Protein AF-A0A1R2BS55-F1 (afdb_monomer_lite)

Organism: NCBI:txid5963

Radius of gyration: 117.13 Å; chains: 1; bounding box: 218×66×313 Å

Secondary structure (DSSP, 8-state):
-------------------------------S----HHHHHHHHHHHHHHHHHHHHHHHHHHHHHHHHHHHHHHHHHHHHHHHHHHHHHHHHHHHHHHHHHHHHHHHHHHHHHHHHHHHHHHHHHHHHHHHHHHHHHHHHHHHHHHHHHHHHHHHHHHHHHHHHHHHHHHHHHHHHHHHHHHHHHHHHHHHHHHHHHHHHHHHHHHHHHHHHHHHHHHHHHHHHHS-THHHHHHHHHHHHHHHHHHHHHHHHHHHHTTPPPPHHHHTT--S-----HHHHHHHHHHHHHHHHHHHHHHHHHHHHHHHHHHHHS--

Foldseek 3Di:
DDDDDDDDDDDDDDDDDDDDDDDDDDDDPPPPPPCPVVVVVVVVVVVVVVVVVVVVVVVVVVVVVVVVVVVVVVVVVVVVVVVVVVVVVVVVVVVVVVVVVVVVVVVVVVVVVVVVVVVVVVVVVVVVVVVVVVVVVVVVVVVVVVVVVVVVVVVVVVVVVVVVVVVVVVVVVVVVVVVVVVVVVVVVVVVVVVVVVVVVVVVVVVVVVVVVVVVVVVVVVVVVPDDPPVVVVVVVVVVVVVVVVVLVVVVVVCVVVVHDDDPCSVVVHDPPDDDDPPVVVVVVVVVVVVVVVVVVVVVVVVVVVVVVVVVVVVD

pLDDT: mean 79.11, std 19.05, range [33.16, 98.0]

Structure (mmCIF, N/CA/C/O backbone):
data_AF-A0A1R2BS55-F1
#
_entry.id   AF-A0A1R2BS55-F1
#
loop_
_atom_site.group_PDB
_atom_site.id
_atom_site.type_symbol
_atom_site.label_atom_id
_atom_site.label_alt_id
_atom_site.label_comp_id
_atom_site.label_asym_id
_atom_site.label_entity_id
_atom_site.label_seq_id
_atom_site.pdbx_PDB_ins_code
_atom_site.Cartn_x
_atom_site.Cartn_y
_atom_site.Cartn_z
_atom_site.occupancy
_atom_site.B_iso_or_equiv
_atom_site.auth_seq_id
_atom_site.auth_comp_id
_atom_site.auth_asym_id
_atom_site.auth_atom_id
_atom_site.pdbx_PDB_model_num
ATOM 1 N N . MET A 1 1 ? -49.952 5.213 59.352 1.00 41.56 1 MET A N 1
ATOM 2 C CA . MET A 1 1 ? -51.295 5.827 59.319 1.00 41.56 1 MET A CA 1
ATOM 3 C C . MET A 1 1 ? -52.275 4.835 58.715 1.00 41.56 1 MET A C 1
ATOM 5 O O . MET A 1 1 ? -52.361 4.768 57.500 1.00 41.56 1 MET A O 1
ATOM 9 N N . ILE A 1 2 ? -52.949 4.046 59.555 1.00 36.28 2 ILE A N 1
ATOM 10 C CA . ILE A 1 2 ? -54.208 3.342 59.259 1.00 36.28 2 ILE A CA 1
ATOM 11 C C . ILE A 1 2 ? -54.996 3.356 60.581 1.00 36.28 2 ILE A C 1
ATOM 13 O O . ILE A 1 2 ? -54.420 3.101 61.637 1.00 36.28 2 ILE A O 1
ATOM 17 N N . ASN A 1 3 ? -56.262 3.765 60.506 1.00 37.28 3 ASN A N 1
ATOM 18 C CA . ASN A 1 3 ? -57.189 4.002 61.615 1.00 37.28 3 ASN A CA 1
ATOM 19 C C . ASN A 1 3 ? -57.542 2.736 62.419 1.00 37.28 3 ASN A C 1
ATOM 21 O O . ASN A 1 3 ? -57.639 1.662 61.825 1.00 37.28 3 ASN A O 1
ATOM 25 N N . PRO A 1 4 ? -57.892 2.878 63.712 1.00 45.78 4 PRO A N 1
ATOM 26 C CA . PRO A 1 4 ? -58.747 1.946 64.428 1.00 45.78 4 PRO A CA 1
ATOM 27 C C . PRO A 1 4 ? -60.206 2.443 64.432 1.00 45.78 4 PRO A C 1
ATOM 29 O O . PRO A 1 4 ? -60.501 3.618 64.646 1.00 45.78 4 PRO A O 1
ATOM 32 N N . THR A 1 5 ? -61.138 1.536 64.190 1.00 45.06 5 THR A N 1
ATOM 33 C CA . THR A 1 5 ? -62.591 1.674 64.390 1.00 45.06 5 THR A CA 1
ATOM 34 C C . THR A 1 5 ? -63.038 0.249 64.681 1.00 45.06 5 THR A C 1
ATOM 36 O O . THR A 1 5 ? -62.618 -0.660 63.979 1.00 45.06 5 THR A O 1
ATOM 39 N N . GLY A 1 6 ? -63.812 -0.103 65.686 1.00 40.75 6 GLY A N 1
ATOM 40 C CA . GLY A 1 6 ? -64.546 0.569 66.742 1.00 40.75 6 GLY A CA 1
ATOM 41 C C . GLY A 1 6 ? -65.466 -0.539 67.265 1.00 40.75 6 GLY A C 1
ATOM 42 O O . GLY A 1 6 ? -65.941 -1.339 66.461 1.00 40.75 6 GLY A O 1
ATOM 43 N N . LEU A 1 7 ? -65.670 -0.665 68.573 1.00 38.62 7 LEU A N 1
ATOM 44 C CA . LEU A 1 7 ? -66.795 -1.452 69.077 1.00 38.62 7 LEU A CA 1
ATOM 45 C C . LEU A 1 7 ? -67.196 -0.985 70.467 1.00 38.62 7 LEU A C 1
ATOM 47 O O . LEU A 1 7 ? -66.364 -0.644 71.307 1.00 38.62 7 LEU A O 1
ATOM 51 N N . GLU A 1 8 ? -68.506 -0.880 70.603 1.00 36.16 8 GLU A N 1
ATOM 52 C CA . GLU A 1 8 ? -69.229 -0.056 71.546 1.00 36.16 8 GLU A CA 1
ATOM 53 C C . GLU A 1 8 ? -69.393 -0.702 72.924 1.00 36.16 8 GLU A C 1
ATOM 55 O O . GLU A 1 8 ? -69.440 -1.917 73.102 1.00 36.16 8 GLU A O 1
ATOM 60 N N . SER A 1 9 ? -69.525 0.208 73.884 1.00 41.22 9 SER A N 1
ATOM 61 C CA . SER A 1 9 ? -70.270 0.153 75.143 1.00 41.22 9 SER A CA 1
ATOM 62 C C . SER A 1 9 ? -71.499 -0.761 75.198 1.00 41.22 9 SER A C 1
ATOM 64 O O . SER A 1 9 ? -72.266 -0.777 74.244 1.00 41.22 9 SER A O 1
ATOM 66 N N . LEU A 1 10 ? -71.731 -1.357 76.380 1.00 35.53 10 LEU A N 1
ATOM 67 C CA . LEU A 1 10 ? -73.003 -1.743 77.047 1.00 35.53 10 LEU A CA 1
ATOM 68 C C . LEU A 1 10 ? -72.583 -2.515 78.331 1.00 35.53 10 LEU A C 1
ATOM 70 O O . LEU A 1 10 ? -71.701 -3.357 78.245 1.00 35.53 10 LEU A O 1
ATOM 74 N N . SER A 1 11 ? -73.065 -2.357 79.567 1.00 33.16 11 SER A N 1
ATOM 75 C CA . SER A 1 11 ? -74.064 -1.501 80.214 1.00 33.16 11 SER A CA 1
ATOM 76 C C . SER A 1 11 ? -73.761 -1.508 81.724 1.00 33.16 11 SER A C 1
ATOM 78 O O . SER A 1 11 ? -73.453 -2.558 82.288 1.00 33.16 11 SER A O 1
ATOM 80 N N . THR A 1 12 ? -73.874 -0.362 82.389 1.00 38.75 12 THR A N 1
ATOM 81 C CA . THR A 1 12 ? -73.969 -0.231 83.850 1.00 38.75 12 THR A CA 1
ATOM 82 C C . THR A 1 12 ? -75.438 -0.084 84.237 1.00 38.75 12 THR A C 1
ATOM 84 O O . THR A 1 12 ? -76.103 0.821 83.746 1.00 38.75 12 THR A O 1
ATOM 87 N N . GLU A 1 13 ? -75.942 -0.906 85.162 1.00 35.16 13 GLU A N 1
ATOM 88 C CA . GLU A 1 13 ? -77.212 -0.623 85.840 1.00 35.16 13 GLU A CA 1
ATOM 89 C C . GLU A 1 13 ? -77.077 -0.787 87.356 1.00 35.16 13 GLU A C 1
ATOM 91 O O . GLU A 1 13 ? -76.895 -1.871 87.906 1.00 35.16 13 GLU A O 1
ATOM 96 N N . ASN A 1 14 ? -77.130 0.367 88.020 1.00 35.34 14 ASN A N 1
ATOM 97 C CA . ASN A 1 14 ? -77.301 0.529 89.453 1.00 35.34 14 ASN A CA 1
ATOM 98 C C . ASN A 1 14 ? -78.776 0.324 89.811 1.00 35.34 14 ASN A C 1
ATOM 100 O O . ASN A 1 14 ? -79.645 0.915 89.176 1.00 35.34 14 ASN A O 1
ATOM 104 N N . SER A 1 15 ? -79.061 -0.341 90.931 1.00 35.38 15 SER A N 1
ATOM 105 C CA . SER A 1 15 ? -80.301 -0.086 91.669 1.00 35.38 15 SER A CA 1
ATOM 106 C C . SER A 1 15 ? -80.054 -0.115 93.175 1.00 35.38 15 SER A C 1
ATOM 108 O O . SER A 1 15 ? -79.840 -1.156 93.791 1.00 35.38 15 SER A O 1
ATOM 110 N N . LYS A 1 16 ? -80.064 1.087 93.758 1.00 44.28 16 LYS A N 1
ATOM 111 C CA . LYS A 1 16 ? -80.288 1.365 95.179 1.00 44.28 16 LYS A CA 1
ATOM 112 C C . LYS A 1 16 ? -81.725 1.861 95.309 1.00 44.28 16 LYS A C 1
ATOM 114 O O . LYS A 1 16 ? -82.057 2.846 94.657 1.00 44.28 16 LYS A O 1
ATOM 119 N N . LYS A 1 17 ? -82.508 1.296 96.230 1.00 39.06 17 LYS A N 1
ATOM 120 C CA . LYS A 1 17 ? -83.552 2.013 96.986 1.00 39.06 17 LYS A CA 1
ATOM 121 C C . LYS A 1 17 ? -83.783 1.311 98.330 1.00 39.06 17 LYS A C 1
ATOM 123 O O . LYS A 1 17 ? -84.037 0.115 98.387 1.00 39.06 17 LYS A O 1
ATOM 128 N N . THR A 1 18 ? -83.617 2.081 99.398 1.00 36.88 18 THR A N 1
ATOM 129 C CA . THR A 1 18 ? -83.896 1.775 100.810 1.00 36.88 18 THR A CA 1
ATOM 130 C C . THR A 1 18 ? -85.311 2.301 101.183 1.00 36.88 18 THR A C 1
ATOM 132 O O . THR A 1 18 ? -86.083 2.602 100.274 1.00 36.88 18 THR A O 1
ATOM 135 N N . PRO A 1 19 ? -85.710 2.417 102.468 1.00 57.84 19 PRO A N 1
ATOM 136 C CA . PRO A 1 19 ? -86.565 1.480 103.205 1.00 57.84 19 PRO A CA 1
ATOM 137 C C . PRO A 1 19 ? -87.902 2.122 103.656 1.00 57.84 19 PRO A C 1
ATOM 139 O O . PRO A 1 19 ? -88.080 3.334 103.557 1.00 57.84 19 PRO A O 1
ATOM 142 N N . GLN A 1 20 ? -88.828 1.357 104.249 1.00 37.34 20 GLN A N 1
ATOM 143 C CA . GLN A 1 20 ? -89.942 1.959 104.997 1.00 37.34 20 GLN A CA 1
ATOM 144 C C . GLN A 1 20 ? -90.329 1.169 106.253 1.00 37.34 20 GLN A C 1
ATOM 146 O O . GLN A 1 20 ? -90.205 -0.050 106.322 1.00 37.34 20 GLN A O 1
ATOM 151 N N . LYS A 1 21 ? -90.692 1.950 107.272 1.00 40.50 21 LYS A N 1
ATOM 152 C CA . LYS A 1 21 ? -90.735 1.674 108.709 1.00 40.50 21 LYS A CA 1
ATOM 153 C C . LYS A 1 21 ? -92.163 1.434 109.228 1.00 40.50 21 LYS A C 1
ATOM 155 O O . LYS A 1 21 ? -93.081 2.100 108.778 1.00 40.50 21 LYS A O 1
ATOM 160 N N . HIS A 1 22 ? -92.205 0.633 110.297 1.00 35.66 22 HIS A N 1
ATOM 161 C CA . HIS A 1 22 ? -92.991 0.727 111.546 1.00 35.66 22 HIS A CA 1
ATOM 162 C C . HIS A 1 22 ? -94.527 0.638 111.591 1.00 35.66 22 HIS A C 1
ATOM 164 O O . HIS A 1 22 ? -95.242 1.390 110.944 1.00 35.66 22 HIS A O 1
ATOM 170 N N . GLY A 1 23 ? -94.955 -0.151 112.589 1.00 34.84 23 GLY A N 1
ATOM 171 C CA . GLY A 1 23 ? -96.168 0.009 113.401 1.00 34.84 23 GLY A CA 1
ATOM 172 C C . GLY A 1 23 ? -97.059 -1.235 113.348 1.00 34.84 23 GLY A C 1
ATOM 173 O O . GLY A 1 23 ? -97.318 -1.724 112.263 1.00 34.84 23 GLY A O 1
ATOM 174 N N . GLU A 1 24 ? -97.552 -1.857 114.416 1.00 35.72 24 GLU A N 1
ATOM 175 C CA . GLU A 1 24 ? -97.595 -1.596 115.856 1.00 35.72 24 GLU A CA 1
ATOM 176 C C . GLU A 1 24 ? -98.093 -2.891 116.541 1.00 35.72 24 GLU A C 1
ATOM 178 O O . GLU A 1 24 ? -98.790 -3.687 115.922 1.00 35.72 24 GLU A O 1
ATOM 183 N N . SER A 1 25 ? -97.770 -3.036 117.831 1.00 35.94 25 SER A N 1
ATOM 184 C CA . SER A 1 25 ? -98.627 -3.610 118.884 1.00 35.94 25 SER A CA 1
ATOM 185 C C . SER A 1 25 ? -99.217 -5.024 118.717 1.00 35.94 25 SER A C 1
ATOM 187 O O . SER A 1 25 ? -100.161 -5.250 117.970 1.00 35.94 25 SER A O 1
ATOM 189 N N . LEU A 1 26 ? -98.774 -5.958 119.567 1.00 38.06 26 LEU A N 1
ATOM 190 C CA . LEU A 1 26 ? -99.567 -6.420 120.719 1.00 38.06 26 LEU A CA 1
ATOM 191 C C . LEU A 1 26 ? -98.786 -7.485 121.501 1.00 38.06 26 LEU A C 1
ATOM 193 O O . LEU A 1 26 ? -98.149 -8.375 120.941 1.00 38.06 26 LEU A O 1
ATOM 197 N N . PHE A 1 27 ? -98.832 -7.362 122.824 1.00 44.22 27 PHE A N 1
ATOM 198 C CA . PHE A 1 27 ? -98.276 -8.306 123.784 1.00 44.22 27 PHE A CA 1
ATOM 199 C C . PHE A 1 27 ? -98.750 -9.740 123.509 1.00 44.22 27 PHE A C 1
ATOM 201 O O . PHE A 1 27 ? -99.870 -10.124 123.829 1.00 44.22 27 PHE A O 1
ATOM 208 N N . SER A 1 28 ? -97.836 -10.570 123.038 1.00 39.78 28 SER A N 1
ATOM 209 C CA . SER A 1 28 ? -97.786 -11.976 123.409 1.00 39.78 28 SER A CA 1
ATOM 210 C C . SER A 1 28 ? -96.321 -12.347 123.371 1.00 39.78 28 SER A C 1
ATOM 212 O O . SER A 1 28 ? -95.723 -12.241 122.309 1.00 39.78 28 SER A O 1
ATOM 214 N N . PHE A 1 29 ? -95.723 -12.730 124.499 1.00 50.94 29 PHE A N 1
ATOM 215 C CA . PHE A 1 29 ? -94.447 -13.438 124.470 1.00 50.94 29 PHE A CA 1
ATOM 216 C C . PHE A 1 29 ? -94.629 -14.655 123.552 1.00 50.94 29 PHE A C 1
ATOM 218 O O . PHE A 1 29 ? -95.309 -15.601 123.973 1.00 50.94 29 PHE A O 1
ATOM 225 N N . PRO A 1 30 ? -94.045 -14.717 122.336 1.00 45.69 30 PRO A N 1
ATOM 226 C CA . PRO A 1 30 ? -93.811 -16.018 121.765 1.00 45.69 30 PRO A CA 1
ATOM 227 C C . PRO A 1 30 ? -92.684 -16.564 122.630 1.00 45.69 30 PRO A C 1
ATOM 229 O O . PRO A 1 30 ? -91.623 -15.951 122.769 1.00 45.69 30 PRO A O 1
ATOM 232 N N . ARG A 1 31 ? -92.955 -17.690 123.287 1.00 47.16 31 ARG A N 1
ATOM 233 C CA . ARG A 1 31 ? -91.926 -18.558 123.861 1.00 47.16 31 ARG A CA 1
ATOM 234 C C . ARG A 1 31 ? -90.686 -18.469 122.976 1.00 47.16 31 ARG A C 1
ATOM 236 O O . ARG A 1 31 ? -90.844 -18.543 121.754 1.00 47.16 31 ARG A O 1
ATOM 243 N N . SER A 1 32 ? -89.511 -18.300 123.591 1.00 45.88 32 SER A N 1
ATOM 244 C CA . SER A 1 32 ? -88.218 -18.531 122.938 1.00 45.88 32 SER A CA 1
ATOM 245 C C . SER A 1 32 ? -88.424 -19.581 121.852 1.00 45.88 32 SER A C 1
ATOM 247 O O . SER A 1 32 ? -89.001 -20.627 122.189 1.00 45.88 32 SER A O 1
ATOM 249 N N . PRO A 1 33 ? -88.123 -19.294 120.565 1.00 52.69 33 PRO A N 1
ATOM 250 C CA . PRO A 1 33 ? -88.405 -20.254 119.514 1.00 52.69 33 PRO A CA 1
ATOM 251 C C . PRO A 1 33 ? -87.781 -21.547 120.006 1.00 52.69 33 PRO A C 1
ATOM 253 O O . PRO A 1 33 ? -86.589 -21.578 120.315 1.00 52.69 33 PRO A O 1
ATOM 256 N N . LYS A 1 34 ? -88.612 -22.569 120.245 1.00 55.50 34 LYS A N 1
ATOM 257 C CA . LYS A 1 34 ? -88.111 -23.896 120.569 1.00 55.50 34 LYS A CA 1
ATOM 258 C C . LYS A 1 34 ? -87.463 -24.332 119.276 1.00 55.50 34 LYS A C 1
ATOM 260 O O . LYS A 1 34 ? -88.127 -24.916 118.425 1.00 55.50 34 LYS A O 1
ATOM 265 N N . VAL A 1 35 ? -86.218 -23.907 119.082 1.00 55.66 35 VAL A N 1
ATOM 266 C CA . VAL A 1 35 ? -85.415 -24.297 117.947 1.00 55.66 35 VAL A CA 1
ATOM 267 C C . VAL A 1 35 ? -85.339 -25.800 118.096 1.00 55.66 35 VAL A C 1
ATOM 269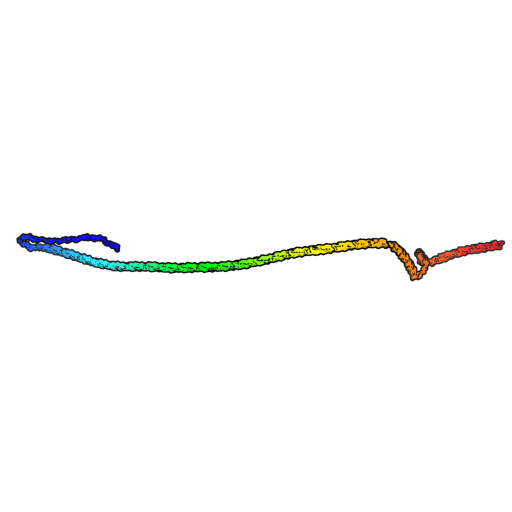 O O . VAL A 1 35 ? -84.762 -26.314 119.057 1.00 55.66 35 VAL A O 1
ATOM 272 N N . SER A 1 36 ? -86.080 -26.504 117.247 1.00 63.78 36 SER A N 1
ATOM 273 C CA . SER A 1 36 ? -86.009 -27.949 117.250 1.00 63.78 36 SER A CA 1
ATOM 274 C C . SER A 1 36 ? -84.579 -28.289 116.851 1.00 63.78 36 SER A C 1
ATOM 276 O O . SER A 1 36 ? -84.002 -27.652 115.966 1.00 63.78 36 SER A O 1
ATOM 278 N N . LEU A 1 37 ? -83.985 -29.264 117.532 1.00 70.12 37 LEU A N 1
ATOM 279 C CA . LEU A 1 37 ? -82.620 -29.708 117.245 1.00 70.12 37 LEU A CA 1
ATOM 280 C C . LEU A 1 37 ? -82.427 -30.041 115.749 1.00 70.12 37 LEU A C 1
ATOM 282 O O . LEU A 1 37 ? -81.335 -29.848 115.229 1.00 70.12 37 LEU A O 1
ATOM 286 N N . GLY A 1 38 ? -83.499 -30.435 115.046 1.00 78.38 38 GLY A N 1
ATOM 287 C CA . GLY A 1 38 ? -83.509 -30.658 113.597 1.00 78.38 38 GLY A CA 1
ATOM 288 C C . GLY A 1 38 ? -83.221 -29.408 112.757 1.00 78.38 38 GLY A C 1
ATOM 289 O O . GLY A 1 38 ? -82.362 -29.464 111.890 1.00 78.38 38 GLY A O 1
ATOM 290 N N . ILE A 1 39 ? -83.835 -28.254 113.054 1.00 81.00 39 ILE A N 1
ATOM 291 C CA . ILE A 1 39 ? -83.585 -27.007 112.296 1.00 81.00 39 ILE A CA 1
ATOM 292 C C . ILE A 1 39 ? -82.137 -26.531 112.484 1.00 81.00 39 ILE A C 1
ATOM 294 O O . ILE A 1 39 ? -81.527 -26.002 111.557 1.00 81.00 39 ILE A O 1
ATOM 298 N N . ILE A 1 40 ? -81.568 -26.729 113.680 1.00 81.31 40 ILE A N 1
ATOM 299 C CA . ILE A 1 40 ? -80.152 -26.423 113.940 1.00 81.31 40 ILE A CA 1
ATOM 300 C C . ILE A 1 40 ? -79.255 -27.338 113.106 1.00 81.31 40 ILE A C 1
ATOM 302 O O . ILE A 1 40 ? -78.309 -26.849 112.496 1.00 81.31 40 ILE A O 1
ATOM 306 N N . SER A 1 41 ? -79.568 -28.635 113.056 1.00 84.19 41 SER A N 1
ATOM 307 C CA . SER A 1 41 ? -78.825 -29.616 112.260 1.00 84.19 41 SER A CA 1
ATOM 308 C C . SER A 1 41 ? -78.859 -29.283 110.766 1.00 84.19 41 SER A C 1
ATOM 310 O O . SER A 1 41 ? -77.808 -29.225 110.137 1.00 84.19 41 SER A O 1
ATOM 312 N N . ASP A 1 42 ? -80.033 -28.971 110.209 1.00 85.88 42 ASP A N 1
ATOM 313 C CA . ASP A 1 42 ? -80.180 -28.632 108.787 1.00 85.88 42 ASP A CA 1
ATOM 314 C C . ASP A 1 42 ? -79.398 -27.361 108.416 1.00 85.88 42 ASP A C 1
ATOM 316 O O . ASP A 1 42 ? -78.765 -27.288 107.361 1.00 85.88 42 ASP A O 1
ATOM 320 N N . LEU A 1 43 ? -79.403 -26.350 109.294 1.00 88.69 43 LEU A N 1
ATOM 321 C CA . LEU A 1 43 ? -78.607 -25.135 109.106 1.00 88.69 43 LEU A CA 1
ATOM 322 C C . LEU A 1 43 ? -77.102 -25.413 109.222 1.00 88.69 43 LEU A C 1
ATOM 324 O O . LEU A 1 43 ? -76.326 -24.852 108.452 1.00 88.69 43 LEU A O 1
ATOM 328 N N . GLN A 1 44 ? -76.679 -26.288 110.139 1.00 89.00 44 GLN A N 1
ATOM 329 C CA . GLN A 1 44 ? -75.282 -26.722 110.252 1.00 89.00 44 GLN A CA 1
ATOM 330 C C . GLN A 1 44 ? -74.815 -27.474 109.002 1.00 89.00 44 GLN A C 1
ATOM 332 O O . GLN A 1 44 ? -73.707 -27.230 108.523 1.00 89.00 44 GLN A O 1
ATOM 337 N N . ASP A 1 45 ? -75.654 -28.339 108.434 1.00 90.00 45 ASP A N 1
ATOM 338 C CA . ASP A 1 45 ? -75.332 -29.054 107.200 1.00 90.00 45 ASP A CA 1
ATOM 339 C C . ASP A 1 45 ? -75.297 -28.108 105.988 1.00 90.00 45 ASP A C 1
ATOM 341 O O . ASP A 1 45 ? -74.387 -28.204 105.164 1.00 90.00 45 ASP A O 1
ATOM 345 N N . GLN A 1 46 ? -76.198 -27.121 105.904 1.00 91.75 46 GLN A N 1
ATOM 346 C CA . GLN A 1 46 ? -76.129 -26.070 104.877 1.00 91.75 46 GLN A CA 1
ATOM 347 C C . GLN A 1 46 ? -74.859 -25.215 104.993 1.00 91.75 46 GLN A C 1
ATOM 349 O O . GLN A 1 46 ? -74.251 -24.893 103.969 1.00 91.75 46 GLN A O 1
ATOM 354 N N . ILE A 1 47 ? -74.436 -24.873 106.217 1.00 92.94 47 ILE A N 1
ATOM 355 C CA . ILE A 1 47 ? -73.162 -24.184 106.468 1.00 92.94 47 ILE A CA 1
ATOM 356 C C . ILE A 1 47 ? -72.005 -25.047 105.964 1.00 92.94 47 ILE A C 1
ATOM 358 O O . ILE A 1 47 ? -71.207 -24.564 105.163 1.00 92.94 47 ILE A O 1
ATOM 362 N N . ARG A 1 48 ? -71.970 -26.336 106.324 1.00 92.62 48 ARG A N 1
ATOM 363 C CA . ARG A 1 48 ? -70.921 -27.264 105.879 1.00 92.62 48 ARG A CA 1
ATOM 364 C C . ARG A 1 48 ? -70.861 -27.367 104.350 1.00 92.62 48 ARG A C 1
ATOM 366 O O . ARG A 1 48 ? -69.780 -27.322 103.771 1.00 92.62 48 ARG A O 1
ATOM 373 N N . ILE A 1 49 ? -72.008 -27.450 103.672 1.00 93.38 49 ILE A N 1
ATOM 374 C CA . ILE A 1 49 ? -72.076 -27.472 102.199 1.00 93.38 49 ILE A CA 1
ATOM 375 C C . ILE A 1 49 ? -71.532 -26.166 101.603 1.00 93.38 49 ILE A C 1
ATOM 377 O O . ILE A 1 49 ? -70.777 -26.197 100.630 1.00 93.38 49 ILE A O 1
ATOM 381 N N . LYS A 1 50 ? -71.884 -25.009 102.175 1.00 93.62 50 LYS A N 1
ATOM 382 C CA . LYS A 1 50 ? -71.390 -23.705 101.710 1.00 93.62 50 LYS A CA 1
ATOM 383 C C . LYS A 1 50 ? -69.893 -23.522 101.953 1.00 93.62 50 LYS A C 1
ATOM 385 O O . LYS A 1 50 ? -69.221 -22.946 101.100 1.00 93.62 50 LYS A O 1
ATOM 390 N N . GLU A 1 51 ? -69.365 -24.039 103.058 1.00 94.00 51 GLU A N 1
ATOM 391 C CA . GLU A 1 51 ? -67.928 -24.066 103.342 1.00 94.00 51 GLU A CA 1
ATOM 392 C C . GLU A 1 51 ? -67.172 -24.893 102.298 1.00 94.00 51 GLU A C 1
ATOM 394 O O . GLU A 1 51 ? -66.187 -24.409 101.740 1.00 94.00 51 GLU A O 1
ATOM 399 N N . VAL A 1 52 ? -67.676 -26.085 101.954 1.00 93.56 52 VAL A 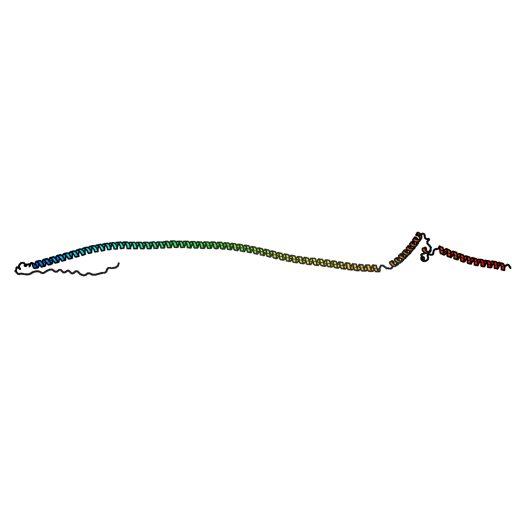N 1
ATOM 400 C CA . VAL A 1 52 ? -67.094 -26.928 100.895 1.00 93.56 52 VAL A CA 1
ATOM 401 C C . VAL A 1 52 ? -67.123 -26.213 99.540 1.00 93.56 52 VAL A C 1
ATOM 403 O O . VAL A 1 52 ? -66.087 -26.113 98.887 1.00 93.56 52 VAL A O 1
ATOM 406 N N . GLN A 1 53 ? -68.259 -25.622 99.151 1.00 93.62 53 GLN A N 1
ATOM 407 C CA . GLN A 1 53 ? -68.370 -24.849 97.903 1.00 93.62 53 GLN A CA 1
ATOM 408 C C . GLN A 1 53 ? -67.393 -23.663 97.860 1.00 93.62 53 GLN A C 1
ATOM 410 O O . GLN A 1 53 ? -66.815 -23.360 96.817 1.00 93.62 53 GLN A O 1
ATOM 415 N N . CYS A 1 54 ? -67.187 -22.985 98.991 1.00 93.94 54 CYS A N 1
ATOM 416 C CA . CYS A 1 54 ? -66.247 -21.872 99.089 1.00 93.94 54 CYS A CA 1
ATOM 417 C C . CYS A 1 54 ? -64.791 -22.350 98.949 1.00 93.94 54 CYS A C 1
ATOM 419 O O . CYS A 1 54 ? -63.988 -21.705 98.274 1.00 93.94 54 CYS A O 1
ATOM 421 N N . LEU A 1 55 ? -64.449 -23.503 99.533 1.00 93.50 55 LEU A N 1
ATOM 422 C CA . LEU A 1 55 ? -63.132 -24.124 99.376 1.00 93.50 55 LEU A CA 1
ATOM 423 C C . LEU A 1 55 ? -62.864 -24.530 97.921 1.00 93.50 55 LEU A C 1
ATOM 425 O O . LEU A 1 55 ? -61.793 -24.220 97.400 1.00 93.50 55 LEU A O 1
ATOM 429 N N . GLU A 1 56 ? -63.831 -25.152 97.246 1.00 93.38 56 GLU A N 1
ATOM 430 C CA . GLU A 1 56 ? -63.726 -25.513 95.825 1.00 93.38 56 GLU A CA 1
ATOM 431 C C . GLU A 1 56 ? -63.555 -24.273 94.937 1.00 93.38 56 GLU A C 1
ATOM 433 O O . GLU A 1 56 ? -62.645 -24.220 94.107 1.00 93.38 56 GLU A O 1
ATOM 438 N N . ALA A 1 57 ? -64.359 -23.227 95.159 1.00 93.56 57 ALA A N 1
ATOM 439 C CA . ALA A 1 57 ? -64.241 -21.965 94.431 1.00 93.56 57 ALA A CA 1
ATOM 440 C C . ALA A 1 57 ? -62.875 -21.291 94.653 1.00 93.56 57 ALA A C 1
ATOM 442 O O . ALA A 1 57 ? -62.271 -20.789 93.704 1.00 93.56 57 ALA A O 1
ATOM 443 N N . ASN A 1 58 ? -62.348 -21.320 95.882 1.00 93.69 58 ASN A N 1
ATOM 444 C CA . ASN A 1 58 ? -61.019 -20.792 96.191 1.00 93.69 58 ASN A CA 1
ATOM 445 C C . ASN A 1 58 ? -59.900 -21.597 95.513 1.00 93.69 58 ASN A C 1
ATOM 447 O O . ASN A 1 58 ? -58.939 -21.000 95.026 1.00 93.69 58 ASN A O 1
ATOM 451 N N . GLN A 1 59 ? -60.024 -22.925 95.423 1.00 94.44 59 GLN A N 1
ATOM 452 C CA . GLN A 1 59 ? -59.070 -23.756 94.679 1.00 94.44 59 GLN A CA 1
ATOM 453 C C . GLN A 1 59 ? -59.093 -23.447 93.179 1.00 94.44 59 GLN A C 1
ATOM 455 O O . GLN A 1 59 ? -58.032 -23.304 92.569 1.00 94.44 59 GLN A O 1
ATOM 460 N N . VAL A 1 60 ? -60.281 -23.307 92.582 1.00 94.88 60 VAL A N 1
ATOM 461 C CA . VAL A 1 60 ? -60.430 -22.929 91.167 1.00 94.88 60 VAL A CA 1
ATOM 462 C C . VAL A 1 60 ? -59.849 -21.540 90.919 1.00 94.88 60 VAL A C 1
ATOM 464 O O . VAL A 1 60 ? -59.061 -21.368 89.991 1.00 94.88 60 VAL A O 1
ATOM 467 N N . LYS A 1 61 ? -60.160 -20.568 91.783 1.00 94.94 61 LYS A N 1
ATOM 468 C CA . LYS A 1 61 ? -59.599 -19.217 91.707 1.00 94.94 61 LYS A CA 1
ATOM 469 C C . LYS A 1 61 ? -58.072 -19.243 91.751 1.00 94.94 61 LYS A C 1
ATOM 471 O O . LYS A 1 61 ? -57.441 -18.610 90.917 1.00 94.94 61 LYS A O 1
ATOM 476 N N . PHE A 1 62 ? -57.477 -20.008 92.666 1.00 94.81 62 PHE A N 1
ATOM 477 C CA . PHE A 1 62 ? -56.022 -20.123 92.761 1.00 94.81 62 PHE A CA 1
ATOM 478 C C . PHE A 1 62 ? -55.393 -20.709 91.486 1.00 94.81 62 PHE A C 1
ATOM 480 O O . PHE A 1 62 ? -54.368 -20.208 91.025 1.00 94.81 62 PHE A O 1
ATOM 487 N N . ARG A 1 63 ? -56.013 -21.737 90.886 1.00 95.06 63 ARG A N 1
ATOM 488 C CA . ARG A 1 63 ? -55.551 -22.307 89.607 1.00 95.06 63 ARG A CA 1
ATOM 489 C C . ARG A 1 63 ? -55.612 -21.278 88.478 1.00 95.06 63 ARG A C 1
ATOM 491 O O . ARG A 1 63 ? -54.613 -21.101 87.788 1.00 95.06 63 ARG A O 1
ATOM 498 N N . LEU A 1 64 ? -56.733 -20.569 88.342 1.00 95.06 64 LEU A N 1
ATOM 499 C CA . LEU A 1 64 ? -56.902 -19.522 87.329 1.00 95.06 64 LEU A CA 1
ATOM 500 C C . LEU A 1 64 ? -55.931 -18.354 87.544 1.00 95.06 64 LEU A C 1
ATOM 502 O O . LEU A 1 64 ? -55.325 -17.882 86.590 1.00 95.06 64 LEU A O 1
ATOM 506 N N . ASP A 1 65 ? -55.718 -17.919 88.787 1.00 94.88 65 ASP A N 1
ATOM 507 C CA . ASP A 1 65 ? -54.743 -16.872 89.110 1.00 94.88 65 ASP A CA 1
ATOM 508 C C . ASP A 1 65 ? -53.310 -17.305 88.743 1.00 94.88 65 ASP A C 1
ATOM 510 O O . ASP A 1 65 ? -52.507 -16.480 88.296 1.00 94.88 65 ASP A O 1
ATOM 514 N N . SER A 1 66 ? -52.980 -18.592 88.906 1.00 94.56 66 SER A N 1
ATOM 515 C CA . SER A 1 66 ? -51.695 -19.155 88.475 1.00 94.56 66 SER A CA 1
ATOM 516 C C . SER A 1 66 ? -51.570 -19.195 86.950 1.00 94.56 66 SER A C 1
ATOM 518 O O . SER A 1 66 ? -50.535 -18.803 86.417 1.00 94.56 66 SER A O 1
ATOM 520 N N . GLU A 1 67 ? -52.618 -19.621 86.246 1.00 95.62 67 GLU A N 1
ATOM 521 C CA . GLU A 1 67 ? -52.655 -19.665 84.780 1.00 95.62 67 GLU A CA 1
ATOM 522 C C . GLU A 1 67 ? -52.565 -18.259 84.168 1.00 95.62 67 GLU A C 1
ATOM 524 O O . GLU A 1 67 ? -51.800 -18.033 83.237 1.00 95.62 67 GLU A O 1
ATOM 529 N N . ILE A 1 68 ? -53.253 -17.270 84.748 1.00 96.06 68 ILE A N 1
ATOM 530 C CA . ILE A 1 68 ? -53.166 -15.864 84.327 1.00 96.06 68 ILE A CA 1
ATOM 531 C C . ILE A 1 68 ? -51.742 -15.326 84.489 1.00 96.06 68 ILE A C 1
ATOM 533 O O . ILE A 1 68 ? -51.268 -14.580 83.630 1.00 96.06 68 ILE A O 1
ATOM 537 N N . LYS A 1 69 ? -51.057 -15.655 85.591 1.00 95.38 69 LYS A N 1
ATOM 538 C CA . LYS A 1 69 ? -49.663 -15.237 85.803 1.00 95.38 69 LYS A CA 1
ATOM 539 C C . LYS A 1 69 ? -48.732 -15.851 84.762 1.00 95.38 69 LYS A C 1
ATOM 541 O O . LYS A 1 69 ? -47.914 -15.125 84.204 1.00 95.38 69 LYS A O 1
ATOM 546 N N . GLU A 1 70 ? -48.900 -17.138 84.480 1.00 96.56 70 GLU A N 1
ATOM 547 C CA . GLU A 1 70 ? -48.123 -17.851 83.467 1.00 96.56 70 GLU A CA 1
ATOM 548 C C . GLU A 1 70 ? -48.355 -17.266 82.066 1.00 96.56 70 GLU A C 1
ATOM 550 O O . GLU A 1 70 ? -47.408 -16.901 81.375 1.00 96.56 70 GLU A O 1
ATOM 555 N N . LEU A 1 71 ? -49.614 -17.057 81.671 1.00 95.88 71 LEU A N 1
ATOM 556 C CA . LEU A 1 71 ? -49.950 -16.456 80.379 1.00 95.88 71 LEU A CA 1
ATOM 557 C C . LEU A 1 71 ? -49.407 -15.029 80.242 1.00 95.88 71 LEU A C 1
ATOM 559 O O . LEU A 1 71 ? -48.903 -14.662 79.183 1.00 95.88 71 LEU A O 1
ATOM 563 N N . LYS A 1 72 ? -49.456 -14.221 81.309 1.00 95.94 72 LYS A N 1
ATOM 564 C CA . LYS A 1 72 ? -48.840 -12.885 81.312 1.00 95.94 72 LYS A CA 1
ATOM 565 C C . LYS A 1 72 ? -47.331 -12.957 81.109 1.00 95.94 72 LYS A C 1
ATOM 567 O O . LYS A 1 72 ? -46.798 -12.158 80.344 1.00 95.94 72 LYS A O 1
ATOM 572 N N . PHE A 1 73 ? -46.660 -13.904 81.763 1.00 96.12 73 PHE A N 1
ATOM 573 C CA . PHE A 1 73 ? -45.228 -14.115 81.583 1.00 96.12 73 PHE A CA 1
ATOM 574 C C . PHE A 1 73 ? -44.903 -14.501 80.131 1.00 96.12 73 PHE A C 1
ATOM 576 O O . PHE A 1 73 ? -44.070 -13.854 79.494 1.00 96.12 73 PHE A O 1
ATOM 583 N N . GLN A 1 74 ? -45.643 -15.452 79.557 1.00 96.62 74 GLN A N 1
ATOM 584 C CA . GLN A 1 74 ? -45.463 -15.860 78.161 1.00 96.62 74 GLN A CA 1
ATOM 585 C C . GLN A 1 74 ? -45.702 -14.712 77.172 1.00 96.62 74 GLN A C 1
ATOM 587 O O . GLN A 1 74 ? -44.937 -14.564 76.222 1.00 96.62 74 GLN A O 1
ATOM 592 N N . ILE A 1 75 ? -46.713 -13.863 77.397 1.00 96.69 75 ILE A N 1
ATOM 593 C CA . ILE A 1 75 ? -46.941 -12.664 76.573 1.00 96.69 75 ILE A CA 1
ATOM 594 C C . ILE A 1 75 ? -45.715 -11.749 76.621 1.00 96.69 75 ILE A C 1
ATOM 596 O O . ILE A 1 75 ? -45.205 -11.366 75.572 1.00 96.69 75 ILE A O 1
ATOM 600 N N . THR A 1 76 ? -45.183 -11.465 77.814 1.00 96.25 76 THR A N 1
ATOM 601 C CA . THR A 1 76 ? -44.008 -10.591 77.938 1.00 96.25 76 THR A CA 1
ATOM 602 C C . THR A 1 76 ? -42.761 -11.157 77.256 1.00 96.25 76 THR A C 1
ATOM 604 O O . THR A 1 76 ? -42.021 -10.402 76.627 1.00 96.25 76 THR A O 1
ATOM 607 N N . GLU A 1 77 ? -42.533 -12.474 77.303 1.00 96.62 77 GLU A N 1
ATOM 608 C CA . GLU A 1 77 ? -41.428 -13.101 76.565 1.00 96.62 77 GLU A CA 1
ATOM 609 C C . GLU A 1 77 ? -41.612 -12.990 75.047 1.00 96.62 77 GLU A C 1
ATOM 611 O O . GLU A 1 77 ? -40.652 -12.720 74.316 1.00 96.62 77 GLU A O 1
ATOM 616 N N . LYS A 1 78 ? -42.845 -13.178 74.560 1.00 96.56 78 LYS A N 1
ATOM 617 C CA . LYS A 1 78 ? -43.166 -13.043 73.136 1.00 96.56 78 LYS A CA 1
ATOM 618 C C . LYS A 1 78 ? -43.006 -11.605 72.659 1.00 96.56 78 LYS A C 1
ATOM 620 O O . LYS A 1 78 ? -42.409 -11.410 71.603 1.00 96.56 78 LYS A O 1
ATOM 625 N N . ASP A 1 79 ? -43.428 -10.619 73.444 1.00 96.56 79 ASP A N 1
ATOM 626 C CA . ASP A 1 79 ? -43.235 -9.200 73.128 1.00 96.56 79 ASP A CA 1
ATOM 627 C C . ASP A 1 79 ? -41.743 -8.847 73.034 1.00 96.56 79 ASP A C 1
ATOM 629 O O . ASP A 1 79 ? -41.305 -8.251 72.049 1.00 96.56 79 ASP A O 1
ATOM 633 N N . GLN A 1 80 ? -40.922 -9.320 73.980 1.00 95.88 80 GLN A N 1
ATOM 634 C CA . GLN A 1 80 ? -39.463 -9.150 73.922 1.00 95.88 80 GLN A CA 1
ATOM 635 C C . GLN A 1 80 ? -38.833 -9.845 72.706 1.00 95.88 80 GLN A C 1
ATOM 637 O O . GLN A 1 80 ? -37.822 -9.394 72.159 1.00 95.88 80 GLN A O 1
ATOM 642 N N . GLN A 1 81 ? -39.376 -10.987 72.279 1.00 96.38 81 GLN A N 1
ATOM 643 C CA . GLN A 1 81 ? -38.908 -11.671 71.077 1.00 96.38 81 GLN A CA 1
ATOM 644 C C . GLN A 1 81 ? -39.289 -10.903 69.804 1.00 96.38 81 GLN A C 1
ATOM 646 O O . GLN A 1 81 ? -38.450 -10.762 68.913 1.00 96.38 81 GLN A O 1
ATOM 651 N N . ILE A 1 82 ? -40.508 -10.365 69.736 1.00 96.81 82 ILE A N 1
ATOM 652 C CA . ILE A 1 82 ? -40.976 -9.527 68.626 1.00 96.81 82 ILE A CA 1
ATOM 653 C C . ILE A 1 82 ? -40.120 -8.265 68.511 1.00 96.81 82 ILE A C 1
ATOM 655 O O . ILE A 1 82 ? -39.697 -7.917 67.409 1.00 96.81 82 ILE A O 1
ATOM 659 N N . GLU A 1 83 ? -39.818 -7.602 69.627 1.00 95.81 83 GLU A N 1
ATOM 660 C CA . GLU A 1 83 ? -38.991 -6.394 69.632 1.00 95.81 83 GLU A CA 1
ATOM 661 C C . GLU A 1 83 ? -37.583 -6.675 69.087 1.00 95.81 83 GLU A C 1
ATOM 663 O O . GLU A 1 83 ? -37.126 -5.995 68.163 1.00 95.81 83 GLU A O 1
ATOM 668 N N . ARG A 1 84 ? -36.933 -7.748 69.564 1.00 96.00 84 ARG A N 1
ATOM 669 C CA . ARG A 1 84 ? -35.615 -8.177 69.062 1.00 96.00 84 ARG A CA 1
ATOM 670 C C . ARG A 1 84 ? -35.627 -8.456 67.560 1.00 96.00 84 ARG A C 1
ATOM 672 O O . ARG A 1 84 ? -34.774 -7.939 66.840 1.00 96.00 84 ARG A O 1
ATOM 679 N N . LEU A 1 85 ? -36.611 -9.219 67.083 1.00 95.88 85 LEU A N 1
ATOM 680 C CA . LEU A 1 85 ? -36.746 -9.544 65.659 1.00 95.88 85 LEU A CA 1
ATOM 681 C C . LEU A 1 85 ? -37.047 -8.305 64.808 1.00 95.88 85 LEU A C 1
ATOM 683 O O . LEU A 1 85 ? -36.567 -8.197 63.682 1.00 95.88 85 LEU A O 1
ATOM 687 N N . THR A 1 86 ? -37.807 -7.346 65.337 1.00 95.50 86 THR A N 1
ATOM 688 C CA . THR A 1 86 ? -38.113 -6.091 64.637 1.00 95.50 86 THR A CA 1
ATOM 689 C C . THR A 1 86 ? -36.850 -5.257 64.435 1.00 95.50 86 THR A C 1
ATOM 691 O O . THR A 1 86 ? -36.606 -4.766 63.330 1.00 95.50 86 THR A O 1
ATOM 694 N N . ILE A 1 87 ? -36.010 -5.150 65.470 1.00 95.44 87 ILE A N 1
ATOM 695 C CA . ILE A 1 87 ? -34.720 -4.456 65.388 1.00 95.44 87 ILE A CA 1
ATOM 696 C C . ILE A 1 87 ? -33.805 -5.157 64.378 1.00 95.44 87 ILE A C 1
ATOM 698 O O . ILE A 1 87 ? -33.264 -4.503 63.485 1.00 95.44 87 ILE A O 1
ATOM 702 N N . GLU A 1 88 ? -33.669 -6.481 64.463 1.00 95.25 88 GLU A N 1
ATOM 703 C CA . GLU A 1 88 ? -32.833 -7.261 63.543 1.00 95.25 88 GLU A CA 1
ATOM 704 C C . GLU A 1 88 ? -33.266 -7.083 62.082 1.00 95.25 88 GLU A C 1
ATOM 706 O O . GLU A 1 88 ? -32.441 -6.781 61.218 1.00 95.25 88 GLU A O 1
ATOM 711 N N . ASN A 1 89 ? -34.568 -7.168 61.806 1.00 95.44 89 ASN A N 1
ATOM 712 C CA . ASN A 1 89 ? -35.108 -7.004 60.460 1.00 95.44 89 ASN A CA 1
ATOM 713 C C . ASN A 1 89 ? -34.876 -5.578 59.925 1.00 95.44 89 ASN A C 1
ATOM 715 O O . ASN A 1 89 ? -34.523 -5.387 58.760 1.00 95.44 89 ASN A O 1
ATOM 719 N N . SER A 1 90 ? -34.987 -4.563 60.790 1.00 94.75 90 SER A N 1
ATOM 720 C CA . SER A 1 90 ? -34.666 -3.179 60.420 1.00 94.75 90 SER A CA 1
ATOM 721 C C . SER A 1 90 ? -33.185 -2.998 60.048 1.00 94.75 90 SER A C 1
ATOM 723 O O . SER A 1 90 ? -32.873 -2.367 59.034 1.00 94.75 90 SER A O 1
ATOM 725 N N . ASN A 1 91 ? -32.276 -3.629 60.799 1.00 93.94 91 ASN A N 1
ATOM 726 C CA . ASN A 1 91 ? -30.838 -3.593 60.541 1.00 93.94 91 ASN A CA 1
ATOM 727 C C . ASN A 1 91 ? -30.478 -4.320 59.241 1.00 93.94 91 ASN A C 1
ATOM 729 O O . ASN A 1 91 ? -29.717 -3.795 58.428 1.00 93.94 91 ASN A O 1
ATOM 733 N N . LEU A 1 92 ? -31.060 -5.499 59.006 1.00 93.75 92 LEU A N 1
ATOM 734 C CA . LEU A 1 92 ? -30.865 -6.260 57.771 1.00 93.75 92 LEU A CA 1
ATOM 735 C C . LEU A 1 92 ? -31.344 -5.479 56.545 1.00 93.75 92 LEU A C 1
ATOM 737 O O . LEU A 1 92 ? -30.631 -5.417 55.544 1.00 93.75 92 LEU A O 1
ATOM 741 N N . LYS A 1 93 ? -32.503 -4.820 56.636 1.00 93.81 93 LYS A N 1
ATOM 742 C CA . LYS A 1 93 ? -33.028 -3.980 55.554 1.00 93.81 93 LYS A CA 1
ATOM 743 C C . LYS A 1 93 ? -32.104 -2.801 55.237 1.00 93.81 93 LYS A C 1
ATOM 745 O O . LYS A 1 93 ? -31.834 -2.541 54.067 1.00 93.81 93 LYS A O 1
ATOM 750 N N . SER A 1 94 ? -31.587 -2.125 56.264 1.00 90.88 94 SER A N 1
ATOM 751 C CA . SER A 1 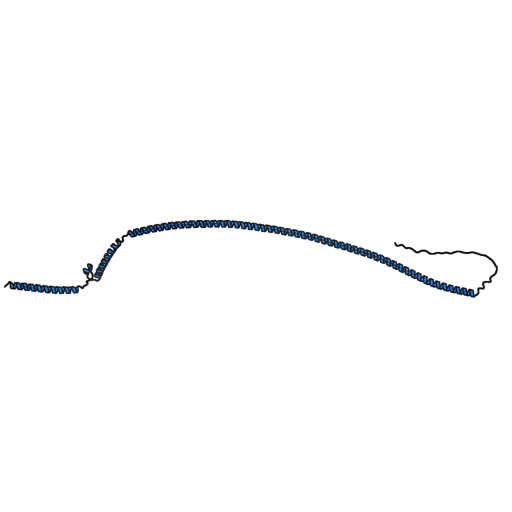94 ? -30.608 -1.040 56.101 1.00 90.88 94 SER A CA 1
ATOM 752 C C . SER A 1 94 ? -29.315 -1.533 55.438 1.00 90.88 94 SER A C 1
ATOM 754 O O . SER A 1 94 ? -28.829 -0.934 54.477 1.00 90.88 94 SER A O 1
ATOM 756 N N . ASN A 1 95 ? -28.790 -2.678 55.882 1.00 89.69 95 ASN A N 1
ATOM 757 C CA . ASN A 1 95 ? -27.580 -3.276 55.317 1.00 89.69 95 ASN A CA 1
ATOM 758 C C . ASN A 1 95 ? -27.755 -3.679 53.849 1.00 89.69 95 ASN A C 1
ATOM 760 O O . ASN A 1 95 ? -26.851 -3.450 53.044 1.00 89.69 95 ASN A O 1
ATOM 764 N N . LEU A 1 96 ? -28.916 -4.236 53.488 1.00 89.62 96 LEU A N 1
ATOM 765 C CA . LEU A 1 96 ? -29.242 -4.573 52.104 1.00 89.62 96 LEU A CA 1
ATOM 766 C C . LEU A 1 96 ? -29.238 -3.317 51.224 1.00 89.62 96 LEU A C 1
ATOM 768 O O . LEU A 1 96 ? -28.541 -3.280 50.213 1.00 89.62 96 LEU A O 1
ATOM 772 N N . GLN A 1 97 ? -29.937 -2.265 51.655 1.00 87.69 97 GLN A N 1
ATOM 773 C CA . GLN A 1 97 ? -30.036 -1.011 50.907 1.00 87.69 97 GLN A CA 1
ATOM 774 C C . GLN A 1 97 ? -28.665 -0.336 50.726 1.00 87.69 97 GLN A C 1
ATOM 776 O O . GLN A 1 97 ? -28.346 0.168 49.649 1.00 87.69 97 GLN A O 1
ATOM 781 N N . ASN A 1 98 ? -27.812 -0.373 51.753 1.00 87.00 98 ASN A N 1
ATOM 782 C CA . ASN A 1 98 ? -26.441 0.130 51.658 1.00 87.00 98 ASN A CA 1
ATOM 783 C C . ASN A 1 98 ? -25.580 -0.709 50.700 1.00 87.00 98 ASN A C 1
ATOM 785 O O . ASN A 1 98 ? -24.813 -0.152 49.915 1.00 87.00 98 ASN A O 1
ATOM 789 N N . SER A 1 99 ? -25.715 -2.038 50.731 1.00 84.94 99 SER A N 1
ATOM 790 C CA . SER A 1 99 ? -25.001 -2.944 49.824 1.00 84.94 99 SER A CA 1
ATOM 791 C C . SER A 1 99 ? -25.392 -2.715 48.359 1.00 84.94 99 SER A C 1
ATOM 793 O O . SER A 1 99 ? -24.518 -2.577 47.502 1.00 84.94 99 SER A O 1
ATOM 795 N N . GLU A 1 100 ? -26.690 -2.588 48.068 1.00 86.00 100 GLU A N 1
ATOM 796 C CA . GLU A 1 100 ? -27.201 -2.313 46.719 1.00 86.00 100 GLU A CA 1
ATOM 797 C C . GLU A 1 100 ? -26.678 -0.983 46.164 1.00 86.00 100 GLU A C 1
ATOM 799 O O . GLU A 1 100 ? -26.219 -0.919 45.020 1.00 86.00 100 GLU A O 1
ATOM 804 N N . ASN A 1 101 ? -26.668 0.067 46.990 1.00 85.69 101 ASN A N 1
ATOM 805 C CA . ASN A 1 101 ? -26.113 1.366 46.614 1.00 85.69 101 ASN A CA 1
ATOM 806 C C . ASN A 1 101 ? -24.606 1.283 46.327 1.00 85.69 101 ASN A C 1
ATOM 808 O O . ASN A 1 101 ? -24.144 1.797 45.307 1.00 85.69 101 ASN A O 1
ATOM 812 N N . ASN A 1 102 ? -23.843 0.587 47.174 1.00 85.88 102 ASN A N 1
ATOM 813 C CA . ASN A 1 102 ? -22.404 0.399 46.982 1.00 85.88 102 ASN A CA 1
ATOM 814 C C . ASN A 1 102 ? -22.090 -0.390 45.703 1.00 85.88 102 ASN A C 1
ATOM 816 O O . ASN A 1 102 ? -21.168 -0.038 44.962 1.00 85.88 102 ASN A O 1
ATOM 820 N N . LEU A 1 103 ? -22.870 -1.434 45.411 1.00 85.25 103 LEU A N 1
ATOM 821 C CA . LEU A 1 103 ? -22.730 -2.220 44.188 1.00 85.25 103 LEU A CA 1
ATOM 822 C C . LEU A 1 103 ? -23.062 -1.377 42.946 1.00 85.25 103 LEU A C 1
ATOM 824 O O . LEU A 1 103 ? -22.335 -1.420 41.953 1.00 85.25 103 LEU A O 1
ATOM 828 N N . SER A 1 104 ? -24.119 -0.565 43.016 1.00 90.19 104 SER A N 1
ATOM 829 C CA . SER A 1 104 ? -24.501 0.375 41.956 1.00 90.19 104 SER A CA 1
ATOM 830 C C . SER A 1 104 ? -23.399 1.407 41.680 1.00 90.19 104 SER A C 1
ATOM 832 O O . SER A 1 104 ? -23.008 1.622 40.528 1.00 90.19 104 SER A O 1
ATOM 834 N N . GLU A 1 105 ? -22.811 1.994 42.726 1.00 92.25 105 GLU A N 1
ATOM 835 C CA . GLU A 1 105 ? -21.679 2.912 42.581 1.00 92.25 105 GLU A CA 1
ATOM 836 C C . GLU A 1 105 ? -20.441 2.245 41.984 1.00 92.25 105 GLU A C 1
ATOM 838 O O . GLU A 1 105 ? -19.756 2.855 41.155 1.00 92.25 105 GLU A O 1
ATOM 843 N N . TYR A 1 106 ? -20.141 1.011 42.394 1.00 93.69 106 TYR A N 1
ATOM 844 C CA . TYR A 1 106 ? -19.026 0.249 41.847 1.00 93.69 106 TYR A CA 1
ATOM 845 C C . TYR A 1 106 ? -19.182 0.069 40.336 1.00 93.69 106 TYR A C 1
ATOM 847 O O . TYR A 1 106 ? -18.274 0.423 39.580 1.00 93.69 106 TYR A O 1
ATOM 855 N N . TRP A 1 107 ? -20.348 -0.394 39.877 1.00 91.88 107 TRP A N 1
ATOM 856 C CA . TRP A 1 107 ? -20.606 -0.571 38.448 1.00 91.88 107 TRP A CA 1
ATOM 857 C C . TRP A 1 107 ? -20.566 0.749 37.687 1.00 91.88 107 TRP A C 1
ATOM 859 O O . TRP A 1 107 ? -19.993 0.810 36.600 1.00 91.88 107 TRP A O 1
ATOM 869 N N . LYS A 1 108 ? -21.082 1.835 38.271 1.00 94.75 108 LYS A N 1
ATOM 870 C CA . LYS A 1 108 ? -20.987 3.171 37.674 1.00 94.75 108 LYS A CA 1
ATOM 871 C C . LYS A 1 108 ? -19.529 3.611 37.492 1.00 94.75 108 LYS A C 1
ATOM 873 O O . LYS A 1 108 ? -19.171 4.103 36.420 1.00 94.75 108 LYS A O 1
ATOM 878 N N . LYS A 1 109 ? -18.675 3.407 38.502 1.00 95.06 109 LYS A N 1
ATOM 879 C CA . LYS A 1 109 ? -17.230 3.699 38.432 1.00 95.06 109 LYS A CA 1
ATOM 880 C C . LYS A 1 109 ? -16.525 2.806 37.409 1.00 95.06 109 LYS A C 1
ATOM 882 O O . LYS A 1 109 ? -15.701 3.299 36.642 1.00 95.06 109 LYS A O 1
ATOM 887 N N . GLU A 1 110 ? -16.861 1.521 37.357 1.00 93.69 110 GLU A N 1
ATOM 888 C CA . GLU A 1 110 ? -16.255 0.581 36.413 1.00 93.69 110 GLU A CA 1
ATOM 889 C C . GLU A 1 110 ? -16.618 0.908 34.962 1.00 93.69 110 GLU A C 1
ATOM 891 O O . GLU A 1 110 ? -15.735 0.985 34.108 1.00 93.69 110 GLU A O 1
ATOM 896 N N . VAL A 1 111 ? -17.891 1.206 34.687 1.00 95.31 111 VAL A N 1
ATOM 897 C CA . VAL A 1 111 ? -18.352 1.648 33.363 1.00 95.31 111 VAL A CA 1
ATOM 898 C C . VAL A 1 111 ? -17.651 2.940 32.942 1.00 95.31 111 VAL A C 1
ATOM 900 O O . VAL A 1 111 ? -17.209 3.046 31.798 1.00 95.31 111 VAL A O 1
ATOM 903 N N . LEU A 1 112 ? -17.488 3.908 33.851 1.00 95.62 112 LEU A N 1
ATOM 904 C CA . LEU A 1 112 ? -16.739 5.136 33.568 1.00 95.62 112 LEU A CA 1
ATOM 905 C C . LEU A 1 112 ? -15.275 4.843 33.213 1.00 95.62 112 LEU A C 1
ATOM 907 O O . LEU A 1 112 ? -14.813 5.301 32.167 1.00 95.62 112 LEU A O 1
ATOM 911 N N . ARG A 1 113 ? -14.573 4.018 34.004 1.00 95.94 113 ARG A N 1
ATOM 912 C CA . ARG A 1 113 ? -13.183 3.616 33.715 1.00 95.94 113 ARG A CA 1
ATOM 913 C C . ARG A 1 113 ? -13.051 2.932 32.358 1.00 95.94 113 ARG A C 1
ATOM 915 O O . ARG A 1 113 ? -12.144 3.249 31.588 1.00 95.94 113 ARG A O 1
ATOM 922 N N . LYS A 1 114 ? -13.955 2.002 32.040 1.00 95.50 114 LYS A N 1
ATOM 923 C CA . LYS A 1 114 ? -13.955 1.300 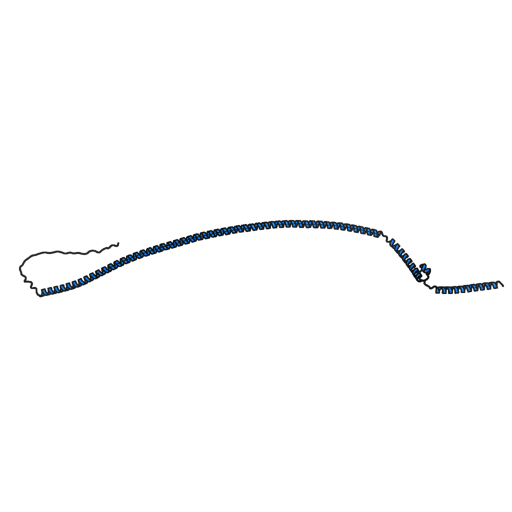30.749 1.00 95.50 114 LYS A CA 1
ATOM 924 C C . LYS A 1 114 ? -14.235 2.257 29.593 1.00 95.50 114 LYS A C 1
ATOM 926 O O . LYS A 1 114 ? -13.520 2.207 28.596 1.00 95.50 114 LYS A O 1
ATOM 931 N N . ASN A 1 115 ? -15.187 3.176 29.743 1.00 96.69 115 ASN A N 1
ATOM 932 C CA . ASN A 1 115 ? -15.478 4.196 28.735 1.00 96.69 115 ASN A CA 1
ATOM 933 C C . ASN A 1 115 ? -14.299 5.147 28.498 1.00 96.69 115 ASN A C 1
ATOM 935 O O . ASN A 1 115 ? -14.013 5.491 27.353 1.00 96.69 115 ASN A O 1
ATOM 939 N N . GLU A 1 116 ? -13.581 5.555 29.543 1.00 96.31 116 GLU A N 1
ATOM 940 C CA . GLU A 1 116 ? -12.344 6.331 29.395 1.00 96.31 116 GLU A CA 1
ATOM 941 C C . GLU A 1 116 ? -11.254 5.540 28.664 1.00 96.31 116 GLU A C 1
ATOM 943 O O . GLU A 1 116 ? -10.584 6.085 27.786 1.00 96.31 116 GLU A O 1
ATOM 948 N N . GLY A 1 117 ? -11.106 4.247 28.973 1.00 96.44 117 GLY A N 1
ATOM 949 C CA . GLY A 1 117 ? -10.211 3.344 28.247 1.00 96.44 117 GLY A CA 1
ATOM 950 C C . GLY A 1 117 ? -10.557 3.257 26.759 1.00 96.44 117 GLY A C 1
ATOM 951 O O . GLY A 1 117 ? -9.682 3.428 25.912 1.00 96.44 117 GLY A O 1
ATOM 952 N N . ILE A 1 118 ? -11.842 3.088 26.433 1.00 97.25 118 ILE A N 1
ATOM 953 C CA . ILE A 1 118 ? -12.336 3.071 25.050 1.00 97.25 118 ILE A CA 1
ATOM 954 C C . ILE A 1 118 ? -12.037 4.401 24.350 1.00 97.25 118 ILE A C 1
ATOM 956 O O . ILE A 1 118 ? -11.529 4.391 23.231 1.00 97.25 118 ILE A O 1
ATOM 960 N N . LYS A 1 119 ? -12.280 5.547 25.002 1.00 97.31 119 LYS A N 1
ATOM 961 C CA . LYS A 1 119 ? -11.964 6.873 24.437 1.00 97.31 119 LYS A CA 1
ATOM 962 C C . LYS A 1 119 ? -10.476 7.022 24.114 1.00 97.31 119 LYS A C 1
ATOM 964 O O . LYS A 1 119 ? -10.140 7.521 23.044 1.00 97.31 119 LYS A O 1
ATOM 969 N N . LYS A 1 120 ? -9.586 6.562 25.003 1.00 97.81 120 LYS A N 1
ATOM 970 C CA . LYS A 1 120 ? -8.130 6.584 24.767 1.00 97.81 120 LYS A CA 1
ATOM 971 C C . LYS A 1 120 ? -7.737 5.722 23.568 1.00 97.81 120 LYS A C 1
ATOM 973 O O . LYS A 1 120 ? -6.966 6.179 22.731 1.00 97.81 120 LYS A O 1
ATOM 978 N N . ILE A 1 121 ? -8.295 4.515 23.459 1.00 97.75 121 ILE A N 1
ATOM 979 C CA . ILE A 1 121 ? -8.041 3.612 22.325 1.00 97.75 121 ILE A CA 1
ATOM 980 C C . ILE A 1 121 ? -8.541 4.233 21.015 1.00 97.75 121 ILE A C 1
ATOM 982 O O . ILE A 1 121 ? -7.820 4.234 20.022 1.00 97.75 121 ILE A O 1
ATOM 986 N N . GLN A 1 122 ? -9.742 4.816 21.011 1.00 97.56 122 GLN A N 1
ATOM 987 C CA . GLN A 1 122 ? -10.291 5.491 19.832 1.00 97.56 122 GLN A CA 1
ATOM 988 C C . GLN A 1 122 ? -9.423 6.671 19.380 1.00 97.56 122 GLN A C 1
ATOM 990 O O . GLN A 1 122 ? -9.225 6.858 18.180 1.00 97.56 122 GLN A O 1
ATOM 995 N N . GLU A 1 123 ? -8.887 7.458 20.315 1.00 97.81 123 GLU A N 1
ATOM 996 C CA . GLU A 1 123 ? -7.989 8.561 19.971 1.00 97.81 123 GLU A CA 1
ATOM 997 C C . GLU A 1 123 ? -6.648 8.057 19.424 1.00 97.81 123 GLU A C 1
ATOM 999 O O . GLU A 1 123 ? -6.175 8.558 18.407 1.00 97.81 123 GLU A O 1
ATOM 1004 N N . GLN A 1 124 ? -6.074 7.009 20.022 1.00 97.75 124 GLN A N 1
ATOM 1005 C CA . GLN A 1 124 ? -4.862 6.373 19.496 1.00 97.75 124 GLN A CA 1
ATOM 1006 C C . GLN A 1 124 ? -5.063 5.830 18.077 1.00 97.75 124 GLN A C 1
ATOM 1008 O O . GLN A 1 124 ? -4.212 6.058 17.220 1.00 97.75 124 GLN A O 1
ATOM 1013 N N . MET A 1 125 ? -6.198 5.178 17.801 1.00 97.56 125 MET A N 1
ATOM 1014 C CA . MET A 1 125 ? -6.538 4.725 16.449 1.00 97.56 125 MET A CA 1
ATOM 1015 C C . MET A 1 125 ? -6.598 5.896 15.462 1.00 97.56 125 MET A C 1
ATOM 1017 O O . MET A 1 125 ? -5.987 5.833 14.399 1.00 97.56 125 MET A O 1
ATOM 1021 N N . ARG A 1 126 ? -7.261 7.002 15.830 1.00 98.00 126 ARG A N 1
ATOM 1022 C CA . ARG A 1 126 ? -7.336 8.200 14.976 1.00 98.00 126 ARG A CA 1
ATOM 1023 C C . ARG A 1 126 ? -5.969 8.811 14.691 1.00 98.00 126 ARG A C 1
ATOM 1025 O O . ARG A 1 126 ? -5.720 9.233 13.562 1.00 98.00 126 ARG A O 1
ATOM 1032 N N . LEU A 1 127 ? -5.099 8.890 15.696 1.00 97.88 127 LEU A N 1
ATOM 1033 C CA . LEU A 1 127 ? -3.736 9.393 15.520 1.00 97.88 127 LEU A CA 1
ATOM 1034 C C . LEU A 1 127 ? -2.934 8.477 14.594 1.00 97.88 127 LEU A C 1
ATOM 1036 O O . LEU A 1 127 ? -2.321 8.961 13.644 1.00 97.88 127 LEU A O 1
ATOM 1040 N N . GLN A 1 128 ? -3.017 7.162 14.801 1.00 97.81 128 GLN A N 1
ATOM 1041 C CA . GLN A 1 128 ? -2.334 6.183 13.962 1.00 97.81 128 GLN A CA 1
ATOM 1042 C C . GLN A 1 128 ? -2.810 6.240 12.501 1.00 97.81 128 GLN A C 1
ATOM 1044 O O . GLN A 1 128 ? -1.989 6.158 11.587 1.00 97.81 128 GLN A O 1
ATOM 1049 N N . ASP A 1 129 ? -4.109 6.421 12.259 1.00 97.81 129 ASP A N 1
ATOM 1050 C CA . ASP A 1 129 ? -4.659 6.566 10.907 1.00 97.81 129 ASP A CA 1
ATOM 1051 C C . ASP A 1 129 ? -4.162 7.845 10.222 1.00 97.81 129 ASP A C 1
ATOM 1053 O O . ASP A 1 129 ? -3.792 7.819 9.045 1.00 97.81 129 ASP A O 1
ATOM 1057 N N . ARG A 1 130 ? -4.087 8.963 10.959 1.00 97.56 130 ARG A N 1
ATOM 1058 C CA . ARG A 1 130 ? -3.515 10.220 10.449 1.00 97.56 130 ARG A CA 1
ATOM 1059 C C . ARG A 1 130 ? -2.034 10.071 10.112 1.00 97.56 130 ARG A C 1
ATOM 1061 O O . ARG A 1 130 ? -1.617 10.515 9.045 1.00 97.56 130 ARG A O 1
ATOM 1068 N N . GLU A 1 131 ? -1.251 9.427 10.976 1.00 97.31 131 GLU A N 1
ATOM 1069 C CA . GLU A 1 131 ? 0.171 9.172 10.730 1.00 97.31 131 GLU A CA 1
ATOM 1070 C C . GLU A 1 131 ? 0.394 8.265 9.519 1.00 97.31 131 GLU A C 1
ATOM 1072 O O . GLU A 1 131 ? 1.239 8.564 8.674 1.00 97.31 131 GLU A O 1
ATOM 1077 N N . LYS A 1 132 ? -0.371 7.172 9.402 1.00 97.75 132 LYS A N 1
ATOM 1078 C CA . LYS A 1 132 ? -0.307 6.271 8.243 1.00 97.75 132 LYS A CA 1
ATOM 1079 C C . LYS A 1 132 ? -0.656 7.008 6.957 1.00 97.75 132 LYS A C 1
ATOM 1081 O O . LYS A 1 132 ? 0.072 6.886 5.976 1.00 97.75 132 LYS A O 1
ATOM 1086 N N . LYS A 1 133 ? -1.719 7.816 6.969 1.00 97.94 133 LYS A N 1
ATOM 1087 C CA . LYS A 1 133 ? -2.103 8.634 5.817 1.00 97.94 133 LYS A CA 1
ATOM 1088 C C . LYS A 1 133 ? -0.992 9.609 5.425 1.00 97.94 133 LYS A C 1
ATOM 1090 O O . LYS A 1 133 ? -0.614 9.649 4.262 1.00 97.94 133 LYS A O 1
ATOM 1095 N N . ALA A 1 134 ? -0.414 10.323 6.390 1.00 97.56 134 ALA A N 1
ATOM 1096 C CA . ALA A 1 134 ? 0.683 11.253 6.130 1.00 97.56 134 ALA A CA 1
ATOM 1097 C C . ALA A 1 134 ? 1.928 10.551 5.554 1.00 97.56 134 ALA A C 1
ATOM 1099 O O . ALA A 1 134 ? 2.539 11.063 4.617 1.00 97.56 134 ALA A O 1
ATOM 1100 N N . LYS A 1 135 ? 2.289 9.368 6.073 1.00 97.56 135 LYS A N 1
ATOM 1101 C CA . LYS A 1 135 ? 3.395 8.552 5.539 1.00 97.56 135 LYS A CA 1
ATOM 1102 C C . LYS A 1 135 ? 3.133 8.112 4.099 1.00 97.56 135 LYS A C 1
ATOM 1104 O O . LYS A 1 135 ? 4.000 8.305 3.252 1.00 97.56 135 LYS A O 1
ATOM 1109 N N . ASN A 1 136 ? 1.935 7.603 3.818 1.00 97.19 136 ASN A N 1
ATOM 1110 C CA . ASN A 1 136 ? 1.544 7.185 2.474 1.00 97.19 136 ASN A CA 1
ATOM 1111 C C . ASN A 1 136 ? 1.556 8.362 1.487 1.00 97.19 136 ASN A C 1
ATOM 1113 O O . ASN A 1 136 ? 2.072 8.226 0.382 1.00 97.19 136 ASN A O 1
ATOM 1117 N N . ASP A 1 137 ? 1.045 9.531 1.887 1.00 97.50 137 ASP A N 1
ATOM 1118 C CA . ASP A 1 137 ? 1.040 10.734 1.045 1.00 97.50 137 ASP A CA 1
ATOM 1119 C C . ASP A 1 137 ? 2.469 11.215 0.729 1.00 97.50 137 ASP A C 1
ATOM 1121 O O . ASP A 1 137 ? 2.753 11.646 -0.391 1.00 97.50 137 ASP A O 1
ATOM 1125 N N . LEU A 1 138 ? 3.388 11.138 1.700 1.00 97.62 138 LEU A N 1
ATOM 1126 C CA . LEU A 1 138 ? 4.803 11.471 1.500 1.00 97.62 138 LEU A CA 1
ATOM 1127 C C . LEU A 1 138 ? 5.500 10.483 0.559 1.00 97.62 138 LEU A C 1
ATOM 1129 O O . LEU A 1 138 ? 6.239 10.901 -0.334 1.00 97.62 138 LEU A O 1
ATOM 1133 N N . GLU A 1 139 ? 5.262 9.186 0.738 1.00 97.00 139 GLU A N 1
ATOM 1134 C CA . GLU A 1 139 ? 5.836 8.145 -0.113 1.00 97.00 139 GLU A CA 1
ATOM 1135 C C . GLU A 1 139 ? 5.311 8.242 -1.548 1.00 97.00 139 GLU A C 1
ATOM 1137 O O . GLU A 1 139 ? 6.098 8.213 -2.494 1.00 97.00 139 GLU A O 1
ATOM 1142 N N . LEU A 1 140 ? 4.009 8.488 -1.720 1.00 97.56 140 LEU A N 1
ATOM 1143 C CA . LEU A 1 140 ? 3.402 8.714 -3.028 1.00 97.56 140 LEU A CA 1
ATOM 1144 C C . LEU A 1 140 ? 4.013 9.932 -3.731 1.00 97.56 140 LEU A C 1
ATOM 1146 O O . LEU A 1 140 ? 4.375 9.844 -4.903 1.00 97.56 140 LEU A O 1
ATOM 1150 N N . LYS A 1 141 ? 4.194 11.053 -3.017 1.00 97.88 141 LYS A N 1
ATOM 1151 C CA . LYS A 1 141 ? 4.879 12.239 -3.562 1.00 97.88 141 LYS A CA 1
ATOM 1152 C C . LYS A 1 141 ? 6.308 11.924 -3.997 1.00 97.88 141 LYS A C 1
ATOM 1154 O O . LYS A 1 141 ? 6.727 12.372 -5.061 1.00 97.88 141 LYS A O 1
ATOM 1159 N N . ARG A 1 142 ? 7.050 11.141 -3.208 1.00 97.81 142 ARG A N 1
ATOM 1160 C CA . ARG A 1 142 ? 8.417 10.728 -3.552 1.00 97.81 142 ARG A CA 1
ATOM 1161 C C . ARG A 1 142 ? 8.444 9.858 -4.809 1.00 97.81 142 ARG A C 1
ATOM 1163 O O . ARG A 1 142 ? 9.272 10.096 -5.681 1.00 97.81 142 ARG A O 1
ATOM 1170 N N . ILE A 1 143 ? 7.543 8.881 -4.912 1.00 97.50 143 ILE A N 1
ATOM 1171 C CA . ILE A 1 143 ? 7.432 8.008 -6.088 1.00 97.50 143 ILE A CA 1
ATOM 1172 C C . ILE A 1 143 ? 7.092 8.833 -7.331 1.00 97.50 143 ILE A C 1
ATOM 1174 O O . ILE A 1 143 ? 7.734 8.652 -8.361 1.00 97.50 143 ILE A O 1
ATOM 1178 N N . LEU A 1 144 ? 6.139 9.765 -7.233 1.00 97.94 144 LEU A N 1
ATOM 1179 C CA . LEU A 1 144 ? 5.766 10.643 -8.345 1.00 97.94 144 LEU A CA 1
ATOM 1180 C C . LEU A 1 144 ? 6.947 11.488 -8.836 1.00 97.94 144 LEU A C 1
ATOM 1182 O O . LEU A 1 144 ? 7.174 11.553 -10.041 1.00 97.94 144 LEU A O 1
ATOM 1186 N N . LEU A 1 145 ? 7.730 12.072 -7.923 1.00 97.50 145 LEU A N 1
ATOM 1187 C CA . LEU A 1 145 ? 8.931 12.833 -8.282 1.00 97.50 145 LEU A CA 1
ATOM 1188 C C . LEU A 1 145 ? 9.958 11.970 -9.025 1.00 97.50 145 LEU A C 1
ATOM 1190 O O . LEU A 1 145 ? 10.434 12.371 -10.085 1.00 97.50 145 LEU A O 1
ATOM 1194 N N . LEU A 1 146 ? 10.245 10.765 -8.522 1.00 97.31 146 LEU A N 1
ATOM 1195 C CA . LEU A 1 146 ? 11.156 9.830 -9.192 1.00 97.31 146 LEU A CA 1
ATOM 1196 C C . LEU A 1 146 ? 10.649 9.450 -10.588 1.00 97.31 146 LEU A C 1
ATOM 1198 O O . LEU A 1 146 ? 11.424 9.408 -11.540 1.00 97.31 146 LEU A O 1
ATOM 1202 N N . PHE A 1 147 ? 9.342 9.218 -10.725 1.00 97.75 147 PHE A N 1
ATOM 1203 C CA . PHE A 1 147 ? 8.726 8.895 -12.009 1.00 97.75 147 PHE A CA 1
ATOM 1204 C C . PHE A 1 147 ? 8.824 10.059 -13.003 1.00 97.75 147 PHE A C 1
ATOM 1206 O O . PHE A 1 147 ? 9.085 9.846 -14.188 1.00 97.75 147 PHE A O 1
ATOM 1213 N N . GLU A 1 148 ? 8.635 11.297 -12.543 1.00 97.19 148 GLU A N 1
ATOM 1214 C CA . GLU A 1 148 ? 8.801 12.491 -13.373 1.00 97.19 148 GLU A CA 1
ATOM 1215 C C . GLU A 1 148 ? 10.255 12.699 -13.809 1.00 97.19 148 GLU A C 1
ATOM 1217 O O . GLU A 1 148 ? 10.503 13.021 -14.974 1.00 97.19 148 GLU A O 1
ATOM 1222 N N . GLU A 1 149 ? 11.219 12.503 -12.909 1.00 96.81 149 GLU A N 1
ATOM 1223 C CA . GLU A 1 149 ? 12.650 12.569 -13.221 1.00 96.81 149 GLU A CA 1
ATOM 1224 C C . GLU A 1 149 ? 13.057 11.489 -14.228 1.00 96.81 149 GLU A C 1
ATOM 1226 O O . GLU A 1 149 ? 13.733 11.780 -15.220 1.00 96.81 149 GLU A O 1
ATOM 1231 N N . GLU A 1 150 ? 12.592 10.253 -14.036 1.00 96.75 150 GLU A N 1
ATOM 1232 C CA . GLU A 1 150 ? 12.857 9.151 -14.956 1.00 96.75 150 GLU A CA 1
ATOM 1233 C C . GLU A 1 150 ? 12.233 9.411 -16.332 1.00 96.75 150 GLU A C 1
ATOM 1235 O O . GLU A 1 150 ? 12.887 9.210 -17.360 1.00 96.75 150 GLU A O 1
ATOM 1240 N N . LYS A 1 151 ? 10.996 9.921 -16.372 1.00 97.69 151 LYS A N 1
ATOM 1241 C CA . LYS A 1 151 ? 10.323 10.315 -17.615 1.00 97.69 151 LYS A CA 1
ATOM 1242 C C . LYS A 1 151 ? 11.106 11.403 -18.350 1.00 97.69 151 LYS A C 1
ATOM 1244 O O . LYS A 1 151 ? 11.326 11.277 -19.552 1.00 97.69 151 LYS A O 1
ATOM 1249 N N . LYS A 1 152 ? 11.571 12.440 -17.644 1.00 97.19 152 LYS A N 1
ATOM 1250 C CA . LYS A 1 152 ? 12.418 13.498 -18.224 1.00 97.19 152 LYS A CA 1
ATOM 1251 C C . LYS A 1 152 ? 13.720 12.923 -18.787 1.00 97.19 152 LYS A C 1
ATOM 1253 O O . LYS A 1 152 ? 14.073 13.225 -19.921 1.00 97.19 152 LYS A O 1
ATOM 1258 N N . SER A 1 153 ? 14.396 12.055 -18.036 1.00 97.38 153 SER A N 1
ATOM 1259 C CA . SER A 1 153 ? 15.635 11.393 -18.468 1.00 97.38 153 SER A CA 1
ATOM 1260 C C . SER A 1 153 ? 15.432 10.525 -19.716 1.00 97.38 153 SER A C 1
ATOM 1262 O O . SER A 1 153 ? 16.213 10.601 -20.666 1.00 97.38 153 SER A O 1
ATOM 1264 N N . LYS A 1 154 ? 14.353 9.734 -19.759 1.00 96.81 154 LYS A N 1
ATOM 1265 C CA . LYS A 1 154 ? 13.991 8.915 -20.926 1.00 96.81 154 LYS A CA 1
ATOM 1266 C C . LYS A 1 154 ? 13.677 9.771 -22.151 1.00 96.81 154 LYS A C 1
ATOM 1268 O O . LYS A 1 154 ? 14.189 9.467 -23.224 1.00 96.81 154 LYS A O 1
ATOM 1273 N N . ASN A 1 155 ? 12.917 10.852 -21.988 1.00 96.81 155 ASN A N 1
ATOM 1274 C CA . ASN A 1 155 ? 12.627 11.779 -23.083 1.00 96.81 155 ASN A CA 1
ATOM 1275 C C . ASN A 1 155 ? 13.906 12.426 -23.632 1.00 96.81 155 ASN A C 1
ATOM 1277 O O . ASN A 1 155 ? 14.113 12.420 -24.837 1.00 96.81 155 ASN A O 1
ATOM 1281 N N . LEU A 1 156 ? 14.822 12.873 -22.766 1.00 96.69 156 LEU A N 1
ATOM 1282 C CA . LEU A 1 156 ? 16.117 13.410 -23.205 1.00 96.69 156 LEU A CA 1
ATOM 1283 C C . LEU A 1 156 ? 16.945 12.387 -23.999 1.00 96.69 156 LEU A C 1
ATOM 1285 O O . LEU A 1 156 ? 17.630 12.754 -24.954 1.00 96.69 156 LEU A O 1
ATOM 1289 N N . LYS A 1 157 ? 16.898 11.100 -23.622 1.00 96.81 157 LYS A N 1
ATOM 1290 C CA . LYS A 1 157 ? 17.552 10.030 -24.392 1.00 96.81 157 LYS A CA 1
ATOM 1291 C C . LYS A 1 157 ? 16.902 9.846 -25.762 1.00 96.81 157 LYS A C 1
ATOM 1293 O O . LYS A 1 157 ? 17.633 9.720 -26.739 1.00 96.81 157 LYS A O 1
ATOM 1298 N N . LEU A 1 158 ? 15.570 9.853 -25.835 1.00 96.56 158 LEU A N 1
ATOM 1299 C CA . LEU A 1 158 ? 14.837 9.766 -27.101 1.00 96.56 158 LEU A CA 1
ATOM 1300 C C . LEU A 1 158 ? 15.182 10.934 -28.030 1.00 96.56 158 LEU A C 1
ATOM 1302 O O . LEU A 1 158 ? 15.591 10.682 -29.159 1.00 96.56 158 LEU A O 1
ATOM 1306 N N . ASP A 1 159 ? 15.154 12.172 -27.533 1.00 96.69 159 ASP A N 1
ATOM 1307 C CA . ASP A 1 159 ? 15.525 13.363 -28.310 1.00 96.69 159 ASP A CA 1
ATOM 1308 C C . ASP A 1 159 ? 16.966 13.273 -28.845 1.00 96.69 159 ASP A C 1
ATOM 1310 O O . ASP A 1 159 ? 17.271 13.709 -29.957 1.00 96.69 159 ASP A O 1
ATOM 1314 N N . ASN A 1 160 ? 17.891 12.714 -28.055 1.00 97.19 160 ASN A N 1
ATOM 1315 C CA . ASN A 1 160 ? 19.276 12.515 -28.481 1.00 97.19 160 ASN A CA 1
ATOM 1316 C C . ASN A 1 160 ? 19.381 11.447 -29.583 1.00 97.19 160 ASN A C 1
ATOM 1318 O O . ASN A 1 160 ? 20.082 11.656 -30.573 1.00 97.19 160 ASN A O 1
ATOM 1322 N N . TYR A 1 161 ? 18.662 10.329 -29.450 1.00 96.31 161 TYR A N 1
ATOM 1323 C CA . TYR A 1 161 ? 18.612 9.309 -30.498 1.00 96.31 161 TYR A CA 1
ATOM 1324 C C . TYR A 1 161 ? 17.973 9.839 -31.783 1.00 96.31 161 TYR A C 1
ATOM 1326 O O . TYR A 1 161 ? 18.515 9.591 -32.856 1.00 96.31 161 TYR A O 1
ATOM 1334 N N . GLU A 1 162 ? 16.897 10.623 -31.703 1.00 96.75 162 GLU A N 1
ATOM 1335 C CA . GLU A 1 162 ? 16.302 11.277 -32.876 1.00 96.75 162 GLU A CA 1
ATOM 1336 C C . GLU A 1 162 ? 17.293 12.208 -33.573 1.00 96.75 162 GLU A C 1
ATOM 1338 O O . GLU A 1 162 ? 17.440 12.146 -34.794 1.00 96.75 162 GLU A O 1
ATOM 1343 N N . LYS A 1 163 ? 18.040 13.020 -32.814 1.00 96.69 163 LYS A N 1
ATOM 1344 C CA . LYS A 1 163 ? 19.099 13.869 -33.380 1.00 96.69 163 LYS A CA 1
ATOM 1345 C C . LYS A 1 163 ? 20.171 13.043 -34.087 1.00 96.69 163 LYS A C 1
ATOM 1347 O O . LYS A 1 163 ? 20.535 13.376 -35.210 1.00 96.69 163 LYS A O 1
ATOM 1352 N N . GLN A 1 164 ? 20.645 11.960 -33.468 1.00 96.31 164 GLN A N 1
ATOM 1353 C CA . GLN A 1 164 ? 21.639 11.069 -34.077 1.00 96.31 164 GLN A CA 1
ATOM 1354 C C . GLN A 1 164 ? 21.111 10.424 -35.360 1.00 96.31 164 GLN A C 1
ATOM 1356 O O . GLN A 1 164 ? 21.811 10.419 -36.371 1.00 96.31 164 GLN A O 1
ATOM 1361 N N . ILE A 1 165 ? 19.869 9.933 -35.345 1.00 96.44 165 ILE A N 1
ATOM 1362 C CA . ILE A 1 165 ? 19.202 9.379 -36.527 1.00 96.44 165 ILE A CA 1
ATOM 1363 C C . ILE A 1 165 ? 19.135 10.435 -37.631 1.00 96.44 165 ILE A C 1
ATOM 1365 O O . ILE A 1 165 ? 19.505 10.151 -38.767 1.00 96.44 165 ILE A O 1
ATOM 1369 N N . GLN A 1 166 ? 18.745 11.668 -37.309 1.00 96.75 166 GLN A N 1
ATOM 1370 C CA . GLN A 1 166 ? 18.666 12.743 -38.292 1.00 96.75 166 GLN A CA 1
ATOM 1371 C C . GLN A 1 166 ? 20.038 13.094 -38.885 1.00 96.75 166 GLN A C 1
ATOM 1373 O O . GLN A 1 166 ? 20.152 13.296 -40.096 1.00 96.75 166 GLN A O 1
ATOM 1378 N N . THR A 1 167 ? 21.093 13.127 -38.065 1.00 97.12 167 THR A N 1
ATOM 1379 C CA . THR A 1 167 ? 22.472 13.318 -38.538 1.00 97.12 167 THR A CA 1
ATOM 1380 C C . THR A 1 167 ? 22.899 12.191 -39.479 1.00 97.12 167 THR A C 1
ATOM 1382 O O . THR A 1 167 ? 23.456 12.465 -40.541 1.00 97.12 167 THR A O 1
ATOM 1385 N N . LEU A 1 168 ? 22.601 10.935 -39.137 1.00 97.00 168 LEU A N 1
ATOM 1386 C CA . LEU A 1 168 ? 22.909 9.781 -39.984 1.00 97.00 168 LEU A CA 1
ATOM 1387 C C . LEU A 1 168 ? 22.133 9.818 -41.305 1.00 97.00 168 LEU A C 1
ATOM 1389 O O . LEU A 1 168 ? 22.721 9.574 -42.354 1.00 97.00 168 LEU A O 1
ATOM 1393 N N . ILE A 1 169 ? 20.849 10.187 -41.282 1.00 97.44 169 ILE A N 1
ATOM 1394 C CA . ILE A 1 169 ? 20.036 10.366 -42.494 1.00 97.44 169 ILE A CA 1
ATOM 1395 C C . ILE A 1 169 ? 20.653 11.429 -43.407 1.00 97.44 169 ILE A C 1
ATOM 1397 O O . ILE A 1 169 ? 20.753 11.221 -44.615 1.00 97.44 169 ILE A O 1
ATOM 1401 N N . ASN A 1 170 ? 21.087 12.561 -42.849 1.00 96.81 170 ASN A N 1
ATOM 1402 C CA . ASN A 1 170 ? 21.746 13.605 -43.632 1.00 96.81 170 ASN A CA 1
ATOM 1403 C C . ASN A 1 170 ? 23.064 13.098 -44.234 1.00 96.81 170 ASN A C 1
ATOM 1405 O O . ASN A 1 170 ? 23.309 13.309 -45.419 1.00 96.81 170 ASN A O 1
ATOM 1409 N N . ARG A 1 171 ? 23.861 12.347 -43.463 1.00 97.38 171 ARG A N 1
ATOM 1410 C CA . ARG A 1 171 ? 25.110 11.753 -43.955 1.00 97.38 171 ARG A CA 1
ATOM 1411 C C . ARG A 1 171 ? 24.880 10.736 -45.074 1.00 97.38 171 ARG A C 1
ATOM 1413 O O . ARG A 1 171 ? 25.652 10.703 -46.026 1.00 97.38 171 ARG A O 1
ATOM 1420 N N . ILE A 1 172 ? 23.825 9.926 -44.984 1.00 96.50 172 ILE A N 1
ATOM 1421 C CA . ILE A 1 172 ? 23.440 8.996 -46.055 1.00 96.50 172 ILE A CA 1
ATOM 1422 C C . ILE A 1 172 ? 23.132 9.775 -47.337 1.00 96.50 172 ILE A C 1
ATOM 1424 O O . ILE A 1 172 ? 23.676 9.438 -48.383 1.00 96.50 172 ILE A O 1
ATOM 1428 N N . LYS A 1 173 ? 22.349 10.859 -47.255 1.00 97.00 173 LYS A N 1
ATOM 1429 C CA . LYS A 1 173 ? 22.036 11.703 -48.422 1.00 97.00 173 LYS A CA 1
ATOM 1430 C C . LYS A 1 173 ? 23.283 12.323 -49.056 1.00 97.00 173 LYS A C 1
ATOM 1432 O O . LYS A 1 173 ? 23.381 12.359 -50.279 1.00 97.00 173 LYS A O 1
ATOM 1437 N N . GLU A 1 174 ? 24.233 12.797 -48.249 1.00 96.19 174 GLU A N 1
ATOM 1438 C CA . GLU A 1 174 ? 25.521 13.307 -48.746 1.00 96.19 174 GLU A CA 1
ATOM 1439 C C . GLU A 1 174 ? 26.295 12.225 -49.508 1.00 96.19 174 GLU A C 1
ATOM 1441 O O . GLU A 1 174 ? 26.743 12.459 -50.627 1.00 96.19 174 GLU A O 1
ATOM 1446 N N . LEU A 1 175 ? 26.404 11.021 -48.937 1.00 95.06 175 LEU A N 1
ATOM 1447 C CA . LEU A 1 175 ? 27.103 9.895 -49.563 1.00 95.06 175 LEU A CA 1
ATOM 1448 C C . LEU A 1 175 ? 26.394 9.391 -50.828 1.00 95.06 175 LEU A C 1
ATOM 1450 O O . LEU A 1 175 ? 27.048 8.946 -51.771 1.00 95.06 175 LEU A O 1
ATOM 1454 N N . GLU A 1 176 ? 25.063 9.441 -50.877 1.00 95.38 176 GLU A N 1
ATOM 1455 C CA . GLU A 1 176 ? 24.289 9.144 -52.085 1.00 95.38 176 GLU A CA 1
ATOM 1456 C C . GLU A 1 176 ? 24.578 10.166 -53.193 1.00 95.38 176 GLU A C 1
ATOM 1458 O O . GLU A 1 176 ? 24.789 9.777 -54.343 1.00 95.38 176 GLU A O 1
ATOM 1463 N N . GLN A 1 177 ? 24.649 11.458 -52.855 1.00 95.38 177 GLN A N 1
ATOM 1464 C CA . GLN A 1 177 ? 25.024 12.514 -53.800 1.00 95.38 177 GLN A CA 1
ATOM 1465 C C . GLN A 1 177 ? 26.468 12.360 -54.292 1.00 95.38 177 GLN A C 1
ATOM 1467 O O . GLN A 1 177 ? 26.704 12.427 -55.498 1.00 95.38 177 GLN A O 1
ATOM 1472 N N . GLU A 1 178 ? 27.418 12.100 -53.393 1.00 93.44 178 GLU A N 1
ATOM 1473 C CA . GLU A 1 178 ? 28.822 11.848 -53.738 1.00 93.44 178 GLU A CA 1
ATOM 1474 C C . GLU A 1 178 ? 28.953 10.637 -54.672 1.00 93.44 178 GLU A C 1
ATOM 1476 O O . GLU A 1 178 ? 29.593 10.720 -55.719 1.00 93.44 178 GLU A O 1
ATOM 1481 N N . ASN A 1 179 ? 28.257 9.534 -54.376 1.00 93.06 179 ASN A N 1
ATOM 1482 C CA . ASN A 1 179 ? 28.225 8.364 -55.254 1.00 93.06 179 ASN A CA 1
ATOM 1483 C C . ASN A 1 179 ? 27.633 8.666 -56.635 1.00 93.06 179 ASN A C 1
ATOM 1485 O O . ASN A 1 179 ? 28.106 8.125 -57.637 1.00 93.06 179 ASN A O 1
ATOM 1489 N N . LEU A 1 180 ? 26.590 9.497 -56.713 1.00 93.31 180 LEU A N 1
ATOM 1490 C CA . LEU A 1 180 ? 26.022 9.920 -57.994 1.00 93.31 180 LEU A CA 1
ATOM 1491 C C . LEU A 1 180 ? 27.022 10.752 -58.805 1.00 93.31 180 LEU A C 1
ATOM 1493 O O . LEU A 1 180 ? 27.129 10.538 -60.013 1.00 93.31 180 LEU A O 1
ATOM 1497 N N . LEU A 1 181 ? 27.765 11.658 -58.163 1.00 91.62 181 LEU A N 1
ATOM 1498 C CA . LEU A 1 181 ? 28.817 12.443 -58.814 1.00 91.62 181 LEU A CA 1
ATOM 1499 C C . LEU A 1 181 ? 29.956 11.547 -59.308 1.00 91.62 181 LEU A C 1
ATOM 1501 O O . LEU A 1 181 ? 30.281 11.591 -60.490 1.00 91.62 181 LEU A O 1
ATOM 1505 N N . LEU A 1 182 ? 30.472 10.656 -58.460 1.00 88.19 182 LEU A N 1
ATOM 1506 C CA . LEU A 1 182 ? 31.531 9.712 -58.831 1.00 88.19 182 LEU A CA 1
ATOM 1507 C C . LEU A 1 182 ? 31.115 8.790 -59.985 1.00 88.19 182 LEU A C 1
ATOM 1509 O O . LEU A 1 182 ? 31.921 8.487 -60.863 1.00 88.19 182 LEU A O 1
ATOM 1513 N N . LYS A 1 183 ? 29.853 8.337 -60.015 1.00 87.00 183 LYS A N 1
ATOM 1514 C CA . LYS A 1 183 ? 29.323 7.566 -61.150 1.00 87.00 183 LYS A CA 1
ATOM 1515 C C . LYS A 1 183 ? 29.326 8.385 -62.438 1.00 87.00 183 LYS A C 1
ATOM 1517 O O . LYS A 1 183 ? 29.730 7.848 -63.464 1.00 87.00 183 LYS A O 1
ATOM 1522 N N . ARG A 1 184 ? 28.913 9.658 -62.381 1.00 83.38 184 ARG A N 1
ATOM 1523 C CA . ARG A 1 184 ? 28.948 10.563 -63.541 1.00 83.38 184 ARG A CA 1
ATOM 1524 C C . ARG A 1 184 ? 30.374 10.801 -64.028 1.00 83.38 184 ARG A C 1
ATOM 1526 O O . ARG A 1 184 ? 30.606 10.664 -65.222 1.00 83.38 184 ARG A O 1
ATOM 1533 N N . GLU A 1 185 ? 31.309 11.090 -63.124 1.00 80.00 185 GLU A N 1
ATOM 1534 C CA . GLU A 1 185 ? 32.725 11.299 -63.456 1.00 80.00 185 GLU A CA 1
ATOM 1535 C C . GLU A 1 185 ? 33.355 10.058 -64.095 1.00 80.00 185 GLU A C 1
ATOM 1537 O O . GLU A 1 185 ? 34.077 10.168 -65.084 1.00 80.00 185 GLU A O 1
ATOM 1542 N N . LYS A 1 186 ? 33.051 8.859 -63.577 1.00 77.38 186 LYS A N 1
ATOM 1543 C CA . LYS A 1 186 ? 33.516 7.605 -64.184 1.00 77.38 186 LYS A CA 1
ATOM 1544 C C . LYS A 1 186 ? 32.971 7.411 -65.596 1.00 77.38 186 LYS A C 1
ATOM 1546 O O . LYS A 1 186 ? 33.757 7.091 -66.480 1.00 77.38 186 LYS A O 1
ATOM 1551 N N . SER A 1 187 ? 31.670 7.628 -65.815 1.00 70.69 187 SER A N 1
ATOM 1552 C CA . SER A 1 187 ? 31.088 7.522 -67.160 1.00 70.69 187 SER A CA 1
ATOM 1553 C C . SER A 1 187 ? 31.643 8.578 -68.118 1.00 70.69 187 SER A C 1
ATOM 1555 O O . SER A 1 187 ? 32.015 8.246 -69.234 1.00 70.69 187 SER A O 1
ATOM 1557 N N . SER A 1 188 ? 31.786 9.836 -67.682 1.00 66.12 188 SER A N 1
ATOM 1558 C CA . SER A 1 188 ? 32.254 10.910 -68.564 1.00 66.12 188 SER A CA 1
ATOM 1559 C C . SER A 1 188 ? 33.726 10.765 -68.938 1.00 66.12 188 SER A C 1
ATOM 1561 O O . SER A 1 188 ? 34.094 11.062 -70.067 1.00 66.12 188 SER A O 1
ATOM 1563 N N . ASN A 1 189 ? 34.575 10.314 -68.010 1.00 61.88 189 ASN A N 1
ATOM 1564 C CA . ASN A 1 189 ? 36.004 10.174 -68.280 1.00 61.88 189 ASN A CA 1
ATOM 1565 C C . ASN A 1 189 ? 36.333 8.908 -69.073 1.00 61.88 189 ASN A C 1
ATOM 1567 O O . ASN A 1 189 ? 37.262 8.948 -69.867 1.00 61.88 189 ASN A O 1
ATOM 1571 N N . GLN A 1 190 ? 35.600 7.804 -68.891 1.00 61.19 190 GLN A N 1
ATOM 1572 C CA . GLN A 1 190 ? 35.853 6.589 -69.672 1.00 61.19 190 GLN A CA 1
ATOM 1573 C C . GLN A 1 190 ? 35.393 6.743 -71.122 1.00 61.19 190 GLN A C 1
ATOM 1575 O O . GLN A 1 190 ? 36.164 6.425 -72.024 1.00 61.19 190 GLN A O 1
ATOM 1580 N N . ASP A 1 191 ? 34.193 7.275 -71.359 1.00 61.12 191 ASP A N 1
ATOM 1581 C CA . ASP A 1 191 ? 33.648 7.338 -72.719 1.00 61.12 191 ASP A CA 1
ATOM 1582 C C . ASP A 1 191 ? 34.463 8.284 -73.619 1.00 61.12 191 ASP A C 1
ATOM 1584 O O . ASP A 1 191 ? 34.771 7.938 -74.758 1.00 61.12 191 ASP A O 1
ATOM 1588 N N . ILE A 1 192 ? 34.922 9.427 -73.093 1.00 64.31 192 ILE A N 1
ATOM 1589 C CA . ILE A 1 192 ? 35.706 10.402 -73.872 1.00 64.31 192 ILE A CA 1
ATOM 1590 C C . ILE A 1 192 ? 37.113 9.878 -74.210 1.00 64.31 192 ILE A C 1
ATOM 1592 O O . ILE A 1 192 ? 37.620 10.156 -75.299 1.00 64.31 192 ILE A O 1
ATOM 1596 N N . ASP A 1 193 ? 37.759 9.140 -73.302 1.00 68.38 193 ASP A N 1
ATOM 1597 C CA . ASP A 1 193 ? 39.115 8.621 -73.536 1.00 68.38 193 ASP A CA 1
ATOM 1598 C C . ASP A 1 193 ? 39.104 7.439 -74.510 1.00 68.38 193 ASP A C 1
ATOM 1600 O O . ASP A 1 193 ? 39.944 7.375 -75.410 1.00 68.38 193 ASP A O 1
ATOM 1604 N N . PHE A 1 194 ? 38.123 6.536 -74.395 1.00 71.06 194 PHE A N 1
ATOM 1605 C CA . PHE A 1 194 ? 37.982 5.427 -75.340 1.00 71.06 194 PHE A CA 1
ATOM 1606 C C . PHE A 1 194 ? 37.614 5.911 -76.740 1.00 71.06 194 PHE A C 1
ATOM 1608 O O . PHE A 1 194 ? 38.172 5.413 -77.714 1.00 71.06 194 PHE A O 1
ATOM 1615 N N . GLU A 1 195 ? 36.721 6.893 -76.863 1.00 75.31 195 GLU A N 1
ATOM 1616 C CA . GLU A 1 195 ? 36.302 7.407 -78.168 1.00 75.31 195 GLU A CA 1
ATOM 1617 C C . GLU A 1 195 ? 37.441 8.148 -78.889 1.00 75.31 195 GLU A C 1
ATOM 1619 O O . GLU A 1 195 ? 37.634 7.963 -80.092 1.00 75.31 195 GLU A O 1
ATOM 1624 N N . LYS A 1 196 ? 38.279 8.898 -78.157 1.00 78.81 196 LYS A N 1
ATOM 1625 C CA . LYS A 1 196 ? 39.499 9.506 -78.717 1.00 78.81 196 LYS A CA 1
ATOM 1626 C C . LYS A 1 196 ? 40.538 8.471 -79.134 1.00 78.81 196 LYS A C 1
ATOM 1628 O O . LYS A 1 196 ? 41.067 8.565 -80.239 1.00 78.81 196 LYS A O 1
ATOM 1633 N N . GLN A 1 197 ? 40.814 7.479 -78.285 1.00 81.69 197 GLN A N 1
ATOM 1634 C CA . GLN A 1 197 ? 41.753 6.402 -78.619 1.00 81.69 197 GLN A CA 1
ATOM 1635 C C . GLN A 1 197 ? 41.283 5.605 -79.842 1.00 81.69 197 GLN A C 1
ATOM 1637 O O . GLN A 1 197 ? 42.097 5.231 -80.685 1.00 81.69 197 GLN A O 1
ATOM 1642 N N . LEU A 1 198 ? 39.973 5.379 -79.974 1.00 84.69 198 LEU A N 1
ATOM 1643 C CA . LEU A 1 198 ? 39.390 4.717 -81.137 1.00 84.69 198 LEU A CA 1
ATOM 1644 C C . LEU A 1 198 ? 39.572 5.558 -82.410 1.00 84.69 198 LEU A C 1
ATOM 1646 O O . LEU A 1 198 ? 40.036 5.029 -83.416 1.00 84.69 198 LEU A O 1
ATOM 1650 N N . GLN A 1 199 ? 39.290 6.865 -82.355 1.00 85.81 199 GLN A N 1
ATOM 1651 C CA . GLN A 1 199 ? 39.507 7.770 -83.491 1.00 85.81 199 GLN A CA 1
ATOM 1652 C C . GLN A 1 199 ? 40.980 7.846 -83.916 1.00 85.81 199 GLN A C 1
ATOM 1654 O O . GLN A 1 199 ? 41.276 7.833 -85.111 1.00 85.81 199 GLN A O 1
ATOM 1659 N N . GLU A 1 200 ? 41.919 7.902 -82.968 1.00 85.56 200 GLU A N 1
ATOM 1660 C CA . GLU A 1 200 ? 43.355 7.888 -83.277 1.00 85.56 200 GLU A CA 1
ATOM 1661 C C . GLU A 1 200 ? 43.779 6.580 -83.960 1.00 85.56 200 GLU A C 1
ATOM 1663 O O . GLU A 1 200 ? 44.518 6.606 -84.949 1.00 85.56 200 GLU A O 1
ATOM 1668 N N . LEU A 1 201 ? 43.271 5.437 -83.486 1.00 87.06 201 LEU A N 1
ATOM 1669 C CA . LEU A 1 201 ? 43.526 4.135 -84.103 1.00 87.06 201 LEU A CA 1
ATOM 1670 C C . LEU A 1 201 ? 42.929 4.031 -85.511 1.00 87.06 201 LEU A C 1
ATOM 1672 O O . LEU A 1 201 ? 43.601 3.522 -86.409 1.00 87.06 201 LEU A O 1
ATOM 1676 N N . GLU A 1 202 ? 41.715 4.538 -85.733 1.00 88.25 202 GLU A N 1
ATOM 1677 C CA . GLU A 1 202 ? 41.086 4.575 -87.060 1.00 88.25 202 GLU A CA 1
ATOM 1678 C C . GLU A 1 202 ? 41.883 5.446 -88.042 1.00 88.25 202 GLU A C 1
ATOM 1680 O O . GLU A 1 202 ? 42.131 5.043 -89.182 1.00 88.25 202 GLU A O 1
ATOM 1685 N N . LEU A 1 203 ? 42.348 6.621 -87.605 1.00 91.12 203 LEU A N 1
ATOM 1686 C CA . LEU A 1 203 ? 43.201 7.490 -88.420 1.00 91.12 203 LEU A CA 1
ATOM 1687 C C . LEU A 1 203 ? 44.531 6.811 -88.770 1.00 91.12 203 LEU A C 1
ATOM 1689 O O . LEU A 1 203 ? 44.957 6.844 -89.928 1.00 91.12 203 LEU A O 1
ATOM 1693 N N . MET A 1 204 ? 45.167 6.150 -87.799 1.00 91.25 204 MET A N 1
ATOM 1694 C CA . MET A 1 204 ? 46.408 5.410 -88.025 1.00 91.25 204 MET A CA 1
ATOM 1695 C C . MET A 1 204 ? 46.201 4.236 -88.990 1.00 91.25 204 MET A C 1
ATOM 1697 O O . MET A 1 204 ? 47.006 4.037 -89.901 1.00 91.25 204 MET A O 1
ATOM 1701 N N . GLN A 1 205 ? 45.109 3.483 -88.835 1.00 90.25 205 GLN A N 1
ATOM 1702 C CA . GLN A 1 205 ? 44.759 2.383 -89.731 1.00 90.25 205 GLN A CA 1
ATOM 1703 C C . GLN A 1 205 ? 44.580 2.873 -91.172 1.00 90.25 205 GLN A C 1
ATOM 1705 O O . GLN A 1 205 ? 45.104 2.255 -92.100 1.00 90.25 205 GLN A O 1
ATOM 1710 N N . ASN A 1 206 ? 43.880 3.992 -91.363 1.00 90.75 206 ASN A N 1
ATOM 1711 C CA . ASN A 1 206 ? 43.670 4.578 -92.684 1.00 90.75 206 ASN A CA 1
ATOM 1712 C C . ASN A 1 206 ? 44.986 5.043 -93.324 1.00 90.75 206 ASN A C 1
ATOM 1714 O O . ASN A 1 206 ? 45.213 4.778 -94.506 1.00 90.75 206 ASN A O 1
ATOM 1718 N N . SER A 1 207 ? 45.877 5.659 -92.541 1.00 91.31 207 SER A N 1
ATOM 1719 C CA . SER A 1 207 ? 47.218 6.049 -92.998 1.00 91.31 207 SER A CA 1
ATOM 1720 C C . SER A 1 207 ? 48.034 4.839 -93.469 1.00 91.31 207 SER A C 1
ATOM 1722 O O . SER A 1 207 ? 48.540 4.820 -94.592 1.00 91.31 207 SER A O 1
ATOM 1724 N N . LEU A 1 208 ? 48.083 3.775 -92.659 1.00 89.44 208 LEU A N 1
ATOM 1725 C CA . LEU A 1 208 ? 48.804 2.545 -92.998 1.00 89.44 208 LEU A CA 1
ATOM 1726 C C . LEU A 1 208 ? 48.218 1.846 -94.231 1.00 89.44 208 LEU A C 1
ATOM 1728 O O . LEU A 1 208 ? 48.963 1.320 -95.057 1.00 89.44 208 LEU A O 1
ATOM 1732 N N . LEU A 1 209 ? 46.890 1.834 -94.388 1.00 90.88 209 LEU A N 1
ATOM 1733 C CA . LEU A 1 209 ? 46.240 1.292 -95.585 1.00 90.88 209 LEU A CA 1
ATOM 1734 C C . LEU A 1 209 ? 46.623 2.076 -96.845 1.00 90.88 209 LEU A C 1
ATOM 1736 O O . LEU A 1 209 ? 46.881 1.468 -97.888 1.00 90.88 209 LEU A O 1
ATOM 1740 N N . GLN A 1 210 ? 46.692 3.403 -96.747 1.00 91.50 210 GLN A N 1
ATOM 1741 C CA . GLN A 1 210 ? 47.109 4.264 -97.848 1.00 91.50 210 GLN A CA 1
ATOM 1742 C C . GLN A 1 210 ? 48.578 4.028 -98.219 1.00 91.50 210 GLN A C 1
ATOM 1744 O O . GLN A 1 210 ? 48.888 3.831 -99.394 1.00 91.50 210 GLN A O 1
ATOM 1749 N N . GLU A 1 211 ? 49.473 3.965 -97.233 1.00 89.50 211 GLU A N 1
ATOM 1750 C CA . GLU A 1 211 ? 50.891 3.663 -97.446 1.00 89.50 211 GLU A CA 1
ATOM 1751 C C . GLU A 1 211 ? 51.086 2.289 -98.107 1.00 89.50 211 GLU A C 1
ATOM 1753 O O . GLU A 1 211 ? 51.821 2.154 -99.084 1.00 89.50 211 GLU A O 1
ATOM 1758 N N . ASN A 1 212 ? 50.344 1.274 -97.660 1.00 88.62 212 ASN A N 1
ATOM 1759 C CA . ASN A 1 212 ? 50.388 -0.067 -98.242 1.00 88.62 212 ASN A CA 1
ATOM 1760 C C . ASN A 1 212 ? 49.880 -0.087 -99.699 1.00 88.62 212 ASN A C 1
ATOM 1762 O O . ASN A 1 212 ? 50.419 -0.802 -100.545 1.00 88.62 212 ASN A O 1
ATOM 1766 N N . SER A 1 213 ? 48.873 0.729 -100.029 1.00 90.81 213 SER A N 1
ATOM 1767 C CA . SER A 1 213 ? 48.425 0.920 -101.415 1.00 90.81 213 SER A CA 1
ATOM 1768 C C . SER A 1 213 ? 49.505 1.574 -102.285 1.00 90.81 213 SER A C 1
ATOM 1770 O O . SER A 1 213 ? 49.720 1.138 -103.418 1.00 90.81 213 SER A O 1
ATOM 1772 N N . ASN A 1 214 ? 50.211 2.574 -101.753 1.00 89.62 214 ASN A N 1
ATOM 1773 C CA . ASN A 1 214 ? 51.309 3.245 -102.453 1.00 89.62 214 ASN A CA 1
ATOM 1774 C C . ASN A 1 214 ? 52.473 2.277 -102.710 1.00 89.62 214 ASN A C 1
ATOM 1776 O O . ASN A 1 214 ? 52.915 2.137 -103.847 1.00 89.62 214 ASN A O 1
ATOM 1780 N N . LEU A 1 215 ? 52.896 1.523 -101.691 1.00 88.50 215 LEU A N 1
ATOM 1781 C CA . LEU A 1 215 ? 53.953 0.513 -101.820 1.00 88.50 215 LEU A CA 1
ATOM 1782 C C . LEU A 1 215 ? 53.600 -0.566 -102.853 1.00 88.50 215 LEU A C 1
ATOM 1784 O O . LEU A 1 215 ? 54.453 -0.988 -103.634 1.00 88.50 215 LEU A O 1
ATOM 1788 N N . LYS A 1 216 ? 52.335 -1.003 -102.908 1.00 87.88 216 LYS A N 1
ATOM 1789 C CA . LYS A 1 216 ? 51.874 -1.938 -103.947 1.00 87.88 216 LYS A CA 1
ATOM 1790 C C . LYS A 1 216 ? 52.000 -1.353 -105.353 1.00 87.88 216 LYS A C 1
ATOM 1792 O O . LYS A 1 216 ? 52.375 -2.084 -106.267 1.00 87.88 216 LYS A O 1
ATOM 1797 N N . GLN A 1 217 ? 51.704 -0.066 -105.537 1.00 86.12 217 GLN A N 1
ATOM 1798 C CA . GLN A 1 217 ? 51.910 0.603 -106.824 1.00 86.12 217 GLN A CA 1
ATOM 1799 C C . GLN A 1 217 ? 53.396 0.710 -107.180 1.00 86.12 217 GLN A C 1
ATOM 1801 O O . GLN A 1 217 ? 53.763 0.392 -108.310 1.00 86.12 217 GLN A O 1
ATOM 1806 N N . GLU A 1 218 ? 54.255 1.089 -106.233 1.00 83.62 218 GLU A N 1
ATOM 1807 C CA . GLU A 1 218 ? 55.705 1.169 -106.455 1.00 83.62 218 GLU A CA 1
ATOM 1808 C C . GLU A 1 218 ? 56.306 -0.188 -106.845 1.00 83.62 218 GLU A C 1
ATOM 1810 O O . GLU A 1 218 ? 57.073 -0.279 -107.807 1.00 83.62 218 GLU A O 1
ATOM 1815 N N . LEU A 1 219 ? 55.903 -1.269 -106.170 1.00 81.06 219 LEU A N 1
ATOM 1816 C CA . LEU A 1 219 ? 56.329 -2.627 -106.515 1.00 81.06 219 LEU A CA 1
ATOM 1817 C C . LEU A 1 219 ? 55.904 -3.031 -107.932 1.00 81.06 219 LEU A C 1
ATOM 1819 O O . LEU A 1 219 ? 56.679 -3.669 -108.647 1.00 81.06 219 LEU A O 1
ATOM 1823 N N . GLU A 1 220 ? 54.700 -2.656 -108.362 1.00 78.56 220 GLU A N 1
ATOM 1824 C CA . GLU A 1 220 ? 54.210 -2.951 -109.711 1.00 78.56 220 GLU A CA 1
ATOM 1825 C C . GLU A 1 220 ? 54.988 -2.168 -110.786 1.00 78.56 220 GLU A C 1
ATOM 1827 O O . GLU A 1 220 ? 55.273 -2.709 -111.857 1.00 78.56 220 GLU A O 1
ATOM 1832 N N . ILE A 1 221 ? 55.405 -0.930 -110.491 1.00 77.69 221 ILE A N 1
ATOM 1833 C CA . ILE A 1 221 ? 56.283 -0.137 -111.367 1.00 77.69 221 ILE A CA 1
ATOM 1834 C C . ILE A 1 221 ? 57.649 -0.818 -111.511 1.00 77.69 221 ILE A C 1
ATOM 1836 O O . ILE A 1 221 ? 58.114 -1.021 -112.633 1.00 77.69 221 ILE A O 1
ATOM 1840 N N . ILE A 1 222 ? 58.267 -1.242 -110.403 1.00 71.62 222 ILE A N 1
ATOM 1841 C CA . ILE A 1 222 ? 59.557 -1.955 -110.421 1.00 71.62 222 ILE A CA 1
ATOM 1842 C C . ILE A 1 222 ? 59.446 -3.258 -111.222 1.00 71.62 222 ILE A C 1
ATOM 1844 O O . ILE A 1 222 ? 60.316 -3.575 -112.036 1.00 71.62 222 ILE A O 1
ATOM 1848 N N . ARG A 1 223 ? 58.349 -4.001 -111.040 1.00 67.81 223 ARG A N 1
ATOM 1849 C CA . ARG A 1 223 ? 58.104 -5.266 -111.742 1.00 67.81 223 ARG A CA 1
ATOM 1850 C C . ARG A 1 223 ? 57.991 -5.097 -113.258 1.00 67.81 223 ARG A C 1
ATOM 1852 O O . ARG A 1 223 ? 58.395 -5.993 -113.991 1.00 67.81 223 ARG A O 1
ATOM 1859 N N . ARG A 1 224 ? 57.454 -3.968 -113.727 1.00 69.06 224 ARG A N 1
ATOM 1860 C CA . ARG A 1 224 ? 57.349 -3.639 -115.159 1.00 69.06 224 ARG A CA 1
ATOM 1861 C C . ARG A 1 224 ? 58.610 -2.972 -115.719 1.00 69.06 224 ARG A C 1
ATOM 1863 O O . ARG A 1 224 ? 58.830 -3.048 -116.923 1.00 69.06 224 ARG A O 1
ATOM 1870 N N . GLY A 1 225 ? 59.425 -2.344 -114.869 1.00 59.03 225 GLY A N 1
ATOM 1871 C CA . GLY A 1 225 ? 60.651 -1.636 -115.254 1.00 59.03 225 GLY A CA 1
ATOM 1872 C C . GLY A 1 225 ? 61.868 -2.532 -115.510 1.00 59.03 225 GLY A C 1
ATOM 1873 O O . GLY A 1 225 ? 62.722 -2.169 -116.314 1.00 59.03 225 GLY A O 1
ATOM 1874 N N . ASN A 1 226 ? 61.947 -3.715 -114.894 1.00 58.44 226 ASN A N 1
ATOM 1875 C CA . ASN A 1 226 ? 63.074 -4.631 -115.094 1.00 58.44 226 ASN A CA 1
ATOM 1876 C C . ASN A 1 226 ? 62.794 -5.633 -116.219 1.00 58.44 226 ASN A C 1
ATOM 1878 O O . ASN A 1 226 ? 62.064 -6.611 -116.050 1.00 58.44 226 ASN A O 1
ATOM 1882 N N . SER A 1 227 ? 63.398 -5.388 -117.382 1.00 56.94 227 SER A N 1
ATOM 1883 C CA . SER A 1 227 ? 63.283 -6.264 -118.543 1.00 56.94 227 SER A CA 1
ATOM 1884 C C . SER A 1 227 ? 63.972 -7.615 -118.287 1.00 56.94 227 SER A C 1
ATOM 1886 O O . SER A 1 227 ? 65.162 -7.692 -117.994 1.00 56.94 227 SER A O 1
ATOM 1888 N N . LEU A 1 228 ? 63.226 -8.709 -118.461 1.00 57.19 228 LEU A N 1
ATOM 1889 C CA . LEU A 1 228 ? 63.715 -10.098 -118.495 1.00 57.19 228 LEU A CA 1
ATOM 1890 C C . LEU A 1 228 ? 64.749 -10.370 -119.618 1.00 57.19 228 LEU A C 1
ATOM 1892 O O . LEU A 1 228 ? 65.177 -11.508 -119.802 1.00 57.19 228 LEU A O 1
ATOM 1896 N N . HIS A 1 229 ? 65.132 -9.346 -120.385 1.00 58.00 229 HIS A N 1
ATOM 1897 C CA . HIS A 1 229 ? 65.965 -9.448 -121.578 1.00 58.00 229 HIS A CA 1
ATOM 1898 C C . HIS A 1 229 ? 67.464 -9.560 -121.245 1.00 58.00 229 HIS A C 1
ATOM 1900 O O . HIS A 1 229 ? 68.162 -10.367 -121.858 1.00 58.00 229 HIS A O 1
ATOM 1906 N N . ASP A 1 230 ? 67.940 -8.864 -120.208 1.00 57.97 230 ASP A N 1
ATOM 1907 C CA . ASP A 1 230 ? 69.372 -8.832 -119.862 1.00 57.97 230 ASP A CA 1
ATOM 1908 C C . ASP A 1 230 ? 69.861 -10.116 -119.166 1.00 57.97 230 ASP A C 1
ATOM 1910 O O . ASP A 1 230 ? 71.016 -10.521 -119.315 1.00 57.97 230 ASP A O 1
ATOM 1914 N N . LEU A 1 231 ? 68.974 -10.830 -118.464 1.00 59.16 231 LEU A N 1
ATOM 1915 C CA . LEU A 1 231 ? 69.321 -12.090 -117.793 1.00 59.16 231 LEU A CA 1
ATOM 1916 C C . LEU A 1 231 ? 69.480 -13.259 -118.788 1.00 59.16 231 LEU A C 1
ATOM 1918 O O . LEU A 1 231 ? 70.272 -14.175 -118.559 1.00 59.16 231 LEU A O 1
ATOM 1922 N N . ALA A 1 232 ? 68.753 -13.219 -119.910 1.00 61.72 232 ALA A N 1
ATOM 1923 C CA . ALA A 1 232 ? 68.812 -14.243 -120.953 1.00 61.72 232 ALA A CA 1
ATOM 1924 C C . ALA A 1 232 ? 70.107 -14.164 -121.788 1.00 61.72 232 ALA A C 1
ATOM 1926 O O . ALA A 1 232 ? 70.644 -15.201 -122.181 1.00 61.72 232 ALA A O 1
ATOM 1927 N N . LEU A 1 233 ? 70.647 -12.957 -122.002 1.00 61.78 233 LEU A N 1
ATOM 1928 C CA . LEU A 1 233 ? 71.941 -12.737 -122.665 1.00 61.78 233 LEU A CA 1
ATOM 1929 C C . LEU A 1 233 ? 73.116 -13.237 -121.809 1.00 61.78 233 LEU A C 1
ATOM 1931 O O . LEU A 1 233 ? 73.985 -13.950 -122.310 1.00 61.78 233 LEU A O 1
ATOM 1935 N N . LEU A 1 234 ? 73.097 -12.966 -120.499 1.00 65.38 234 LEU A N 1
ATOM 1936 C CA . LEU A 1 234 ? 74.165 -13.383 -119.581 1.00 65.38 234 LEU A CA 1
ATOM 1937 C C . LEU A 1 234 ? 74.258 -14.915 -119.429 1.00 65.38 234 LEU A C 1
ATOM 1939 O O . LEU A 1 234 ? 75.346 -15.476 -119.295 1.00 65.38 234 LEU A O 1
ATOM 1943 N N . SER A 1 235 ? 73.120 -15.615 -119.488 1.00 68.94 235 SER A N 1
ATOM 1944 C CA . SER A 1 235 ? 73.063 -17.081 -119.403 1.00 68.94 235 SER A CA 1
ATOM 1945 C C . SER A 1 235 ? 73.783 -17.776 -120.571 1.00 68.94 235 SER A C 1
ATOM 1947 O O . SER A 1 235 ? 74.484 -18.772 -120.361 1.00 68.94 235 SER A O 1
ATOM 1949 N N . ALA A 1 236 ? 73.661 -17.240 -121.790 1.00 71.06 236 ALA A N 1
ATOM 1950 C CA . ALA A 1 236 ? 74.307 -17.802 -122.976 1.00 71.06 236 ALA A CA 1
ATOM 1951 C C . ALA A 1 236 ? 75.841 -17.673 -122.920 1.00 71.06 236 ALA A C 1
ATOM 1953 O O . ALA A 1 236 ? 76.559 -18.616 -123.274 1.00 71.06 236 ALA A O 1
ATOM 1954 N N . ASP A 1 237 ? 76.343 -16.543 -122.420 1.00 73.69 237 ASP A N 1
ATOM 1955 C CA . ASP A 1 237 ? 77.780 -16.293 -122.289 1.00 73.69 237 ASP A CA 1
ATOM 1956 C C . ASP A 1 237 ? 78.416 -17.131 -121.171 1.00 73.69 237 ASP A C 1
ATOM 1958 O O . ASP A 1 237 ? 79.483 -17.718 -121.373 1.00 73.69 237 ASP A O 1
ATOM 1962 N N . ILE A 1 238 ? 77.726 -17.312 -120.037 1.00 75.25 238 ILE A N 1
ATOM 1963 C CA . ILE A 1 238 ? 78.177 -18.209 -118.958 1.00 75.25 238 ILE A CA 1
ATOM 1964 C C . ILE A 1 238 ? 78.327 -19.652 -119.468 1.00 75.25 238 ILE A C 1
ATOM 1966 O O . ILE A 1 238 ? 79.311 -20.328 -119.153 1.00 75.25 238 ILE A O 1
ATOM 1970 N N . HIS A 1 239 ? 77.401 -20.130 -120.306 1.00 75.75 239 HIS A N 1
ATOM 1971 C CA . HIS A 1 239 ? 77.499 -21.472 -120.883 1.00 75.75 239 HIS A CA 1
ATOM 1972 C C . HIS A 1 239 ? 78.649 -21.630 -121.888 1.00 75.75 239 HIS A C 1
ATOM 1974 O O . HIS A 1 239 ? 79.288 -22.686 -121.902 1.00 75.75 239 HIS A O 1
ATOM 1980 N N . LYS A 1 240 ? 78.959 -20.606 -122.698 1.00 80.12 240 LYS A N 1
ATOM 1981 C CA . LYS A 1 240 ? 80.139 -20.623 -123.585 1.00 80.12 240 LYS A CA 1
ATOM 1982 C C . LYS A 1 240 ? 81.442 -20.696 -122.791 1.00 80.12 240 LYS A C 1
ATOM 1984 O O . LYS A 1 240 ? 82.285 -21.538 -123.100 1.00 80.12 240 LYS A O 1
ATOM 1989 N N . ILE A 1 241 ? 81.573 -19.876 -121.746 1.00 79.19 241 ILE A N 1
ATOM 1990 C CA . ILE A 1 241 ? 82.749 -19.879 -120.863 1.00 79.19 241 ILE A CA 1
ATOM 1991 C C . ILE A 1 241 ? 82.910 -21.253 -120.200 1.00 79.19 241 ILE A C 1
ATOM 1993 O O . ILE A 1 241 ? 84.002 -21.817 -120.193 1.00 79.19 241 ILE A O 1
ATOM 1997 N N . SER A 1 242 ? 81.816 -21.840 -119.707 1.00 78.44 242 SER A N 1
ATOM 1998 C CA . SER A 1 242 ? 81.840 -23.162 -119.074 1.00 78.44 242 SER A CA 1
ATOM 1999 C C . SER A 1 242 ? 82.362 -24.267 -120.008 1.00 78.44 242 SER A C 1
ATOM 2001 O O . SER A 1 242 ? 83.196 -25.069 -119.580 1.00 78.44 242 SER A O 1
ATOM 2003 N N . ARG A 1 243 ? 81.959 -24.285 -121.291 1.00 78.12 243 ARG A N 1
ATOM 2004 C CA . ARG A 1 243 ? 82.489 -25.254 -122.275 1.00 78.12 243 ARG A CA 1
ATOM 2005 C C . ARG A 1 243 ? 83.983 -25.071 -122.527 1.00 78.12 243 ARG A C 1
ATOM 2007 O O . ARG A 1 243 ? 84.716 -26.055 -122.523 1.00 78.12 243 ARG A O 1
ATOM 2014 N N . GLN A 1 244 ? 84.441 -23.831 -122.697 1.00 80.25 244 GLN A N 1
ATOM 2015 C CA . GLN A 1 244 ? 85.859 -23.544 -122.940 1.00 80.25 244 GLN A CA 1
ATOM 2016 C C . GLN A 1 244 ? 86.743 -23.957 -121.756 1.00 80.25 244 GLN A C 1
ATOM 2018 O O . GLN A 1 244 ? 87.804 -24.549 -121.950 1.00 80.25 244 GLN A O 1
ATOM 2023 N N . VAL A 1 245 ? 86.288 -23.709 -120.524 1.00 81.50 245 VAL A N 1
ATOM 2024 C CA . VAL A 1 245 ? 86.994 -24.146 -119.309 1.00 81.50 245 VAL A CA 1
ATOM 2025 C C . VAL A 1 245 ? 87.058 -25.674 -119.225 1.00 81.50 245 VAL A C 1
ATOM 2027 O O . VAL A 1 245 ? 88.100 -26.223 -118.867 1.00 81.50 245 VAL A O 1
ATOM 2030 N N . HIS A 1 246 ? 85.981 -26.376 -119.591 1.00 79.38 246 HIS A N 1
ATOM 2031 C CA . HIS A 1 246 ? 85.975 -27.839 -119.622 1.00 79.38 246 HIS A CA 1
ATOM 2032 C C . HIS A 1 246 ? 86.967 -28.401 -120.653 1.00 79.38 246 HIS A C 1
ATOM 2034 O O . HIS A 1 246 ? 87.745 -29.295 -120.327 1.00 79.38 246 HIS A O 1
ATOM 2040 N N . HIS A 1 247 ? 87.005 -27.827 -121.859 1.00 78.81 247 HIS A N 1
ATOM 2041 C CA . HIS A 1 247 ? 87.951 -28.212 -122.908 1.00 78.81 247 HIS A CA 1
ATOM 2042 C C . HIS A 1 247 ? 89.417 -28.028 -122.459 1.00 78.81 247 HIS A C 1
ATOM 2044 O O . HIS A 1 247 ? 90.234 -28.946 -122.560 1.00 78.81 247 HIS A O 1
ATOM 2050 N N . LEU A 1 248 ? 89.737 -26.886 -121.838 1.00 79.50 248 LEU A N 1
ATOM 2051 C CA . LEU A 1 248 ? 91.057 -26.615 -121.249 1.00 79.50 248 LEU A CA 1
ATOM 2052 C C . LEU A 1 248 ? 91.448 -27.621 -120.156 1.00 79.50 248 LEU A C 1
ATOM 2054 O O . LEU A 1 248 ? 92.600 -28.059 -120.095 1.00 79.50 248 LEU A O 1
ATOM 2058 N N . LEU A 1 249 ? 90.501 -28.018 -119.303 1.00 79.31 249 LEU A N 1
ATOM 2059 C CA . LEU A 1 249 ? 90.735 -29.032 -118.272 1.00 79.31 249 LEU A CA 1
ATOM 2060 C C . LEU A 1 249 ? 91.056 -30.406 -118.878 1.00 79.31 249 LEU A C 1
ATOM 2062 O O . LEU A 1 249 ? 91.927 -31.107 -118.357 1.00 79.31 249 LEU A O 1
ATOM 2066 N N . THR A 1 250 ? 90.412 -30.781 -119.986 1.00 74.38 250 THR A N 1
ATOM 2067 C CA . THR A 1 250 ? 90.707 -32.027 -120.712 1.00 74.38 250 THR A CA 1
ATOM 2068 C C . THR A 1 250 ? 92.113 -32.008 -121.314 1.00 74.38 250 THR A C 1
ATOM 2070 O O . THR A 1 250 ? 92.866 -32.971 -121.137 1.00 74.38 250 THR A O 1
ATOM 2073 N N . ILE A 1 251 ? 92.522 -30.891 -121.929 1.00 74.88 251 ILE A N 1
ATOM 2074 C CA . ILE A 1 251 ? 93.890 -30.696 -122.441 1.00 74.88 251 ILE A CA 1
ATOM 2075 C C . ILE A 1 251 ? 94.918 -30.838 -121.307 1.00 74.88 251 ILE A C 1
ATOM 2077 O O . ILE A 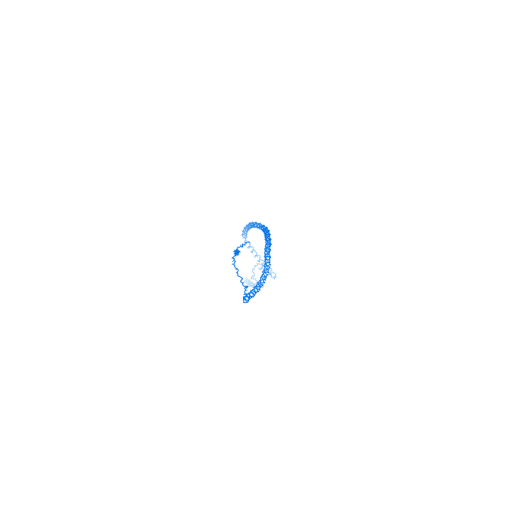1 251 ? 95.870 -31.615 -121.419 1.00 74.88 251 ILE A O 1
ATOM 2081 N N . LEU A 1 252 ? 94.702 -30.152 -120.179 1.00 75.81 252 LEU A N 1
ATOM 2082 C CA . LEU A 1 252 ? 95.585 -30.220 -119.008 1.00 75.81 252 LEU A CA 1
ATOM 2083 C C . LEU A 1 252 ? 95.679 -31.634 -118.422 1.00 75.81 252 LEU A C 1
ATOM 2085 O O . LEU A 1 252 ? 96.761 -32.074 -118.025 1.00 75.81 252 LEU A O 1
ATOM 2089 N N . LYS A 1 253 ? 94.564 -32.371 -118.377 1.00 75.69 253 LYS A N 1
ATOM 2090 C CA . LYS A 1 253 ? 94.533 -33.756 -117.892 1.00 75.69 253 LYS A CA 1
ATOM 2091 C C . LYS A 1 253 ? 95.348 -34.690 -118.790 1.00 75.69 253 LYS A C 1
ATOM 2093 O O . LYS A 1 253 ? 96.068 -35.537 -118.262 1.00 75.69 253 LYS A O 1
ATOM 2098 N N . ASN A 1 254 ? 95.275 -34.523 -120.111 1.00 69.25 254 ASN A N 1
ATOM 2099 C CA . ASN A 1 254 ? 96.035 -35.331 -121.068 1.00 69.25 254 ASN A CA 1
ATOM 2100 C C . ASN A 1 254 ? 97.543 -35.026 -121.018 1.00 69.25 254 ASN A C 1
ATOM 2102 O O . ASN A 1 254 ? 98.338 -35.966 -120.964 1.00 69.25 254 ASN A O 1
ATOM 2106 N N . LEU A 1 255 ? 97.931 -33.749 -120.890 1.00 70.81 255 LEU A N 1
ATOM 2107 C CA . LEU A 1 255 ? 99.322 -33.337 -120.631 1.00 70.81 255 LEU A CA 1
ATOM 2108 C C . LEU A 1 255 ? 99.875 -33.941 -119.340 1.00 70.81 255 LEU A C 1
A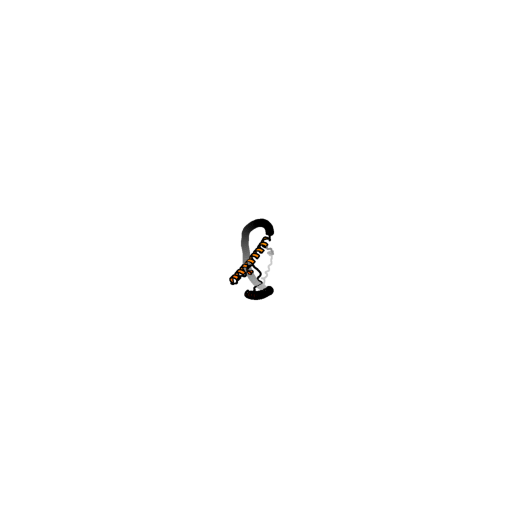TOM 2110 O O . LEU A 1 255 ? 100.970 -34.498 -119.329 1.00 70.81 255 LEU A O 1
ATOM 2114 N N . LYS A 1 256 ? 99.101 -33.886 -118.249 1.00 74.50 256 LYS A N 1
ATOM 2115 C CA . LYS A 1 256 ? 99.509 -34.451 -116.955 1.00 74.50 256 LYS A CA 1
ATOM 2116 C C . LYS A 1 256 ? 99.725 -35.970 -117.013 1.00 74.50 256 LYS A C 1
ATOM 2118 O O . LYS A 1 256 ? 100.510 -36.497 -116.233 1.00 74.50 256 LYS A O 1
ATOM 2123 N N . GLN A 1 257 ? 99.039 -36.674 -117.914 1.00 73.75 257 GLN A N 1
ATOM 2124 C CA . GLN A 1 257 ? 99.193 -38.119 -118.119 1.00 73.75 257 GLN A CA 1
ATOM 2125 C C . GLN A 1 257 ? 100.362 -38.491 -119.051 1.00 73.75 257 GLN A C 1
ATOM 2127 O O . GLN A 1 257 ? 100.536 -39.675 -119.332 1.00 73.75 257 GLN A O 1
ATOM 2132 N N . GLY A 1 258 ? 101.151 -37.518 -119.527 1.00 58.25 258 GLY A N 1
ATOM 2133 C CA . GLY A 1 258 ? 102.312 -37.762 -120.391 1.00 58.25 258 GLY A CA 1
ATOM 2134 C C . GLY A 1 258 ? 101.951 -38.265 -121.792 1.00 58.25 258 GLY A C 1
ATOM 2135 O O . GLY A 1 258 ? 102.773 -38.913 -122.432 1.00 58.25 258 GLY A O 1
ATOM 2136 N N . LYS A 1 259 ? 100.715 -38.018 -122.250 1.00 65.06 259 LYS A N 1
ATOM 2137 C CA . LYS A 1 259 ? 100.248 -38.379 -123.593 1.00 65.06 259 LYS A CA 1
ATOM 2138 C C . LYS A 1 259 ? 100.463 -37.203 -124.538 1.00 65.06 259 LYS A C 1
ATOM 2140 O O . LYS A 1 259 ? 100.062 -36.085 -124.215 1.00 65.06 259 LYS A O 1
ATOM 2145 N N . ASP A 1 260 ? 101.026 -37.468 -125.712 1.00 59.28 260 ASP A N 1
ATOM 2146 C CA . ASP A 1 260 ? 101.159 -36.453 -126.756 1.00 59.28 260 ASP A CA 1
ATOM 2147 C C . ASP A 1 260 ? 99.776 -35.959 -127.200 1.00 59.28 260 ASP A C 1
ATOM 2149 O O . ASP A 1 260 ? 98.876 -36.748 -127.511 1.00 59.28 260 ASP A O 1
ATOM 2153 N N . ILE A 1 261 ? 99.589 -34.637 -127.201 1.00 60.38 261 ILE A N 1
ATOM 2154 C CA . ILE A 1 261 ? 98.330 -34.018 -127.616 1.00 60.38 261 ILE A CA 1
ATOM 2155 C C . ILE A 1 261 ? 98.280 -34.000 -129.141 1.00 60.38 261 ILE A C 1
ATOM 2157 O O . ILE A 1 261 ? 99.088 -33.345 -129.797 1.00 60.38 261 ILE A O 1
ATOM 2161 N N . SER A 1 262 ? 97.297 -34.691 -129.713 1.00 60.09 262 SER A N 1
ATOM 2162 C CA . SER A 1 262 ? 97.021 -34.594 -131.145 1.00 60.09 262 SER A CA 1
ATOM 2163 C C . SER A 1 262 ? 96.333 -33.266 -131.488 1.00 60.09 262 SER A C 1
ATOM 2165 O O . SER A 1 262 ? 95.535 -32.745 -130.707 1.00 60.09 262 SER A O 1
ATOM 2167 N N . LEU A 1 263 ? 96.595 -32.741 -132.689 1.00 58.12 263 LEU A N 1
ATOM 2168 C CA . LEU A 1 263 ? 95.973 -31.519 -133.225 1.00 58.12 263 LEU A CA 1
ATOM 2169 C C . LEU A 1 263 ? 94.435 -31.553 -133.189 1.00 58.12 263 LEU A C 1
ATOM 2171 O O . LEU A 1 263 ? 93.806 -30.516 -133.017 1.00 58.12 263 LEU A O 1
ATOM 2175 N N . TYR A 1 264 ? 93.837 -32.743 -133.275 1.00 61.97 264 TYR A N 1
ATOM 2176 C CA . TYR A 1 264 ? 92.390 -32.943 -133.173 1.00 61.97 264 TYR A CA 1
ATOM 2177 C C . TYR A 1 264 ? 91.822 -32.549 -131.802 1.00 61.97 264 TYR A C 1
ATOM 2179 O O . TYR A 1 264 ? 90.784 -31.898 -131.740 1.00 61.97 264 TYR A O 1
ATOM 2187 N N . ILE A 1 265 ? 92.532 -32.873 -130.714 1.00 61.53 265 ILE A N 1
ATOM 2188 C CA . ILE A 1 265 ? 92.133 -32.497 -129.347 1.00 61.53 265 ILE A CA 1
ATOM 2189 C C . ILE A 1 265 ? 92.278 -30.984 -129.140 1.00 61.53 265 ILE A C 1
ATOM 2191 O O . ILE A 1 265 ? 91.511 -30.399 -128.390 1.00 61.53 265 ILE A O 1
ATOM 2195 N N . LEU A 1 266 ? 93.235 -30.342 -129.814 1.00 61.59 266 LEU A N 1
ATOM 2196 C CA . LEU A 1 266 ? 93.477 -28.899 -129.703 1.00 61.59 266 LEU A CA 1
ATOM 2197 C C . LEU A 1 266 ? 92.460 -28.050 -130.489 1.00 61.59 266 LEU A C 1
ATOM 2199 O O . LEU A 1 266 ? 92.314 -26.862 -130.215 1.00 61.59 266 LEU A O 1
ATOM 2203 N N . LEU A 1 267 ? 91.795 -28.650 -131.480 1.00 65.06 267 LEU A N 1
ATOM 2204 C CA . LEU A 1 267 ? 90.843 -27.997 -132.384 1.00 65.06 267 LEU A CA 1
ATOM 2205 C C . LEU A 1 267 ? 89.376 -28.330 -132.062 1.00 65.06 267 LEU A C 1
ATOM 2207 O O . LEU A 1 267 ? 88.502 -27.998 -132.858 1.00 65.06 267 LEU A O 1
ATOM 2211 N N . ASP A 1 268 ? 89.112 -28.969 -130.916 1.00 60.50 268 ASP A N 1
ATOM 2212 C CA . ASP A 1 268 ? 87.764 -29.324 -130.438 1.00 60.50 268 ASP A CA 1
ATOM 2213 C C . ASP A 1 268 ? 86.941 -30.108 -131.484 1.00 60.50 268 ASP A C 1
ATOM 2215 O O . ASP A 1 268 ? 85.746 -29.890 -131.674 1.00 60.50 268 ASP A O 1
ATOM 2219 N N . MET A 1 269 ? 87.612 -31.014 -132.211 1.00 62.34 269 MET A N 1
ATOM 2220 C CA . MET A 1 269 ? 86.983 -31.893 -133.199 1.00 62.34 269 MET A CA 1
ATOM 2221 C C . MET A 1 269 ? 86.690 -33.267 -132.575 1.00 62.34 269 MET A C 1
ATOM 2223 O O . MET A 1 269 ? 87.597 -33.920 -132.062 1.00 62.34 269 MET A O 1
ATOM 2227 N N . ASP A 1 270 ? 85.419 -33.680 -132.638 1.00 49.34 270 ASP A N 1
ATOM 2228 C CA . ASP A 1 270 ? 84.795 -34.804 -131.919 1.00 49.34 270 ASP A CA 1
ATOM 2229 C C . ASP A 1 270 ? 85.662 -36.064 -131.677 1.00 49.34 270 ASP A C 1
ATOM 2231 O O . ASP A 1 270 ? 86.212 -36.682 -132.594 1.00 49.34 270 ASP A O 1
ATOM 2235 N N . GLU A 1 271 ? 85.655 -36.513 -130.414 1.00 49.41 271 GLU A N 1
ATOM 2236 C CA . GLU A 1 271 ? 86.363 -37.656 -129.801 1.00 49.41 271 GLU A CA 1
ATOM 2237 C C . GLU A 1 271 ? 85.955 -39.067 -130.309 1.00 49.41 271 GLU A C 1
ATOM 2239 O O . GLU A 1 271 ? 86.063 -40.055 -129.583 1.00 49.41 271 GLU A O 1
ATOM 2244 N N . ALA A 1 272 ? 85.503 -39.238 -131.555 1.00 44.50 272 ALA A N 1
ATOM 2245 C CA . ALA A 1 272 ? 84.971 -40.529 -132.021 1.00 44.50 272 ALA A CA 1
ATOM 2246 C C . ALA A 1 272 ? 85.987 -41.472 -132.704 1.00 44.50 272 ALA A C 1
ATOM 2248 O O . ALA A 1 272 ? 85.613 -42.573 -133.113 1.00 44.50 272 ALA A O 1
ATOM 2249 N N . ARG A 1 273 ? 87.268 -41.103 -132.859 1.00 43.88 273 ARG A N 1
ATOM 2250 C CA . ARG A 1 273 ? 88.266 -41.971 -133.526 1.00 43.88 273 ARG A CA 1
ATOM 2251 C C . ARG A 1 273 ? 89.607 -42.020 -132.801 1.00 43.88 273 ARG A C 1
ATOM 2253 O O . ARG A 1 273 ? 90.575 -41.380 -133.192 1.00 43.88 273 ARG A O 1
ATOM 2260 N N . VAL A 1 274 ? 89.682 -42.869 -131.782 1.00 45.66 274 VAL A N 1
ATOM 2261 C CA . VAL A 1 274 ? 90.953 -43.353 -131.232 1.00 45.66 274 VAL A CA 1
ATOM 2262 C C . VAL A 1 274 ? 91.390 -44.573 -132.051 1.00 45.66 274 VAL A C 1
ATOM 2264 O O . VAL A 1 274 ? 90.830 -45.654 -131.889 1.00 45.66 274 VAL A O 1
ATOM 2267 N N . VAL A 1 275 ? 92.380 -44.427 -132.938 1.00 42.12 275 VAL A N 1
ATOM 2268 C CA . VAL A 1 275 ? 93.038 -45.566 -133.608 1.00 42.12 275 VAL A CA 1
ATOM 2269 C C . VAL A 1 275 ? 94.552 -45.427 -133.447 1.00 42.12 275 VAL A C 1
ATOM 2271 O O . VAL A 1 275 ? 95.144 -44.414 -133.803 1.00 42.12 275 VAL A O 1
ATOM 2274 N N . SER A 1 276 ? 95.175 -46.443 -132.852 1.00 47.00 276 SER A N 1
ATOM 2275 C CA . SER A 1 276 ? 96.601 -46.510 -132.508 1.00 47.00 276 SER A CA 1
ATOM 2276 C C . SER A 1 276 ? 97.516 -46.417 -133.740 1.00 47.00 276 SER A C 1
ATOM 2278 O O . SER A 1 276 ? 97.395 -47.232 -134.661 1.00 47.00 276 SER A O 1
ATOM 2280 N N . SER A 1 277 ? 98.470 -45.477 -133.712 1.00 56.00 277 SER A N 1
ATOM 2281 C CA . SER A 1 277 ? 99.347 -45.083 -134.834 1.00 56.00 277 SER A CA 1
ATOM 2282 C C . SER A 1 277 ? 100.192 -46.211 -135.439 1.00 56.00 277 SER A C 1
ATOM 2284 O O . SER A 1 277 ? 100.564 -46.154 -136.608 1.00 56.00 277 SER A O 1
ATOM 2286 N N . SER A 1 278 ? 100.454 -47.277 -134.684 1.00 58.69 278 SER A N 1
ATOM 2287 C CA . SER A 1 278 ? 101.331 -48.379 -135.094 1.00 58.69 278 SER A CA 1
ATOM 2288 C C . SER A 1 278 ? 100.731 -49.257 -136.200 1.00 58.69 278 SER A C 1
ATOM 2290 O O . SER A 1 278 ? 101.471 -49.852 -136.975 1.00 58.69 278 SER A O 1
ATOM 2292 N N . ARG A 1 279 ? 99.395 -49.351 -136.297 1.00 58.53 279 ARG A N 1
ATOM 2293 C CA . ARG A 1 279 ? 98.707 -50.213 -137.281 1.00 58.53 279 ARG A CA 1
ATOM 2294 C C . ARG A 1 279 ? 98.478 -49.509 -138.623 1.00 58.53 279 ARG A C 1
ATOM 2296 O O . ARG A 1 279 ? 98.517 -50.167 -139.657 1.00 58.53 279 ARG A O 1
ATOM 2303 N N . GLN A 1 280 ? 98.307 -48.184 -138.597 1.00 58.91 280 GLN A N 1
ATOM 2304 C CA . GLN A 1 280 ? 98.193 -47.349 -139.796 1.00 58.91 280 GLN A CA 1
ATOM 2305 C C . GLN A 1 280 ? 99.521 -47.299 -140.560 1.00 58.91 280 GLN A C 1
ATOM 2307 O O . GLN A 1 280 ? 99.536 -47.523 -141.761 1.00 58.91 280 GLN A O 1
ATOM 2312 N N . LEU A 1 281 ? 100.644 -47.153 -139.849 1.00 68.25 281 LEU A N 1
ATOM 2313 C CA . LEU A 1 281 ? 101.985 -47.176 -140.444 1.00 68.25 281 LEU A CA 1
ATOM 2314 C C . LEU A 1 281 ? 102.274 -48.474 -141.218 1.00 68.25 281 LEU A C 1
ATOM 2316 O O . LEU A 1 281 ? 102.902 -48.436 -142.269 1.00 68.25 281 LEU A O 1
ATOM 2320 N N . VAL A 1 282 ? 101.790 -49.625 -140.738 1.00 72.38 282 VAL A N 1
ATOM 2321 C CA . VAL A 1 282 ? 101.955 -50.913 -141.436 1.00 72.38 282 VAL A CA 1
ATOM 2322 C C . VAL A 1 282 ? 101.103 -50.981 -142.707 1.00 72.38 282 VAL A C 1
ATOM 2324 O O . VAL A 1 282 ? 101.571 -51.506 -143.716 1.00 72.38 282 VAL A O 1
ATOM 2327 N N . LEU A 1 283 ? 99.879 -50.446 -142.674 1.00 72.44 283 LEU A N 1
ATOM 2328 C CA . LEU A 1 283 ? 99.008 -50.372 -143.851 1.00 72.44 283 LEU A CA 1
ATOM 2329 C C . LEU A 1 283 ? 99.567 -49.404 -144.899 1.00 72.44 283 LEU A C 1
ATOM 2331 O O . LEU A 1 283 ? 99.630 -49.764 -146.071 1.00 72.44 283 LEU A O 1
ATOM 2335 N N . ASP A 1 284 ? 100.053 -48.240 -144.471 1.00 73.31 284 ASP A N 1
ATOM 2336 C CA . ASP A 1 284 ? 100.650 -47.239 -145.357 1.00 73.31 284 ASP A CA 1
ATOM 2337 C C . ASP A 1 284 ? 101.943 -47.771 -145.998 1.00 73.31 284 ASP A C 1
ATOM 2339 O O . ASP A 1 284 ? 102.149 -47.621 -147.200 1.00 73.31 284 ASP A O 1
ATOM 2343 N N . VAL A 1 285 ? 102.793 -48.477 -145.236 1.00 80.00 285 VAL A N 1
ATOM 2344 C CA . VAL A 1 285 ? 104.006 -49.125 -145.772 1.00 80.00 285 VAL A CA 1
ATOM 2345 C C . VAL A 1 285 ? 103.659 -50.262 -146.740 1.00 80.00 285 VAL A C 1
ATOM 2347 O O . VAL A 1 285 ? 104.331 -50.418 -147.760 1.00 80.00 285 VAL A O 1
ATOM 2350 N N . ALA A 1 286 ? 102.618 -51.055 -146.462 1.00 75.44 286 ALA A N 1
ATOM 2351 C CA . ALA A 1 286 ? 102.168 -52.110 -147.370 1.00 75.44 286 ALA A CA 1
ATOM 2352 C C . ALA A 1 286 ? 101.599 -51.539 -148.680 1.00 75.44 286 ALA A C 1
ATOM 2354 O O . ALA A 1 286 ? 101.902 -52.068 -149.750 1.00 75.44 286 ALA A O 1
ATOM 2355 N N . GLN A 1 287 ? 100.842 -50.441 -148.600 1.00 79.31 287 GLN A N 1
ATOM 2356 C CA . GLN A 1 287 ? 100.295 -49.748 -149.763 1.00 79.31 287 GLN A CA 1
ATOM 2357 C C . GLN A 1 287 ? 101.406 -49.106 -150.600 1.00 79.31 287 GLN A C 1
ATOM 2359 O O . GLN A 1 287 ? 101.487 -49.368 -151.794 1.00 79.31 287 GLN A O 1
ATOM 2364 N N . LEU A 1 288 ? 102.348 -48.393 -149.972 1.00 81.56 288 LEU A N 1
ATOM 2365 C CA . LEU A 1 288 ? 103.519 -47.833 -150.658 1.00 81.56 288 LEU A CA 1
ATOM 2366 C C . LEU A 1 288 ? 104.353 -48.911 -151.355 1.00 81.56 288 LEU A C 1
ATOM 2368 O O . LEU A 1 288 ? 104.860 -48.688 -152.450 1.00 81.56 288 LEU A O 1
ATOM 2372 N N . LYS A 1 289 ? 104.492 -50.094 -150.746 1.00 82.75 289 LYS A N 1
ATOM 2373 C CA . LYS A 1 289 ? 105.216 -51.217 -151.353 1.00 82.75 289 LYS A CA 1
ATOM 2374 C C . LYS A 1 289 ? 104.485 -51.788 -152.573 1.00 82.75 289 LYS A C 1
ATOM 2376 O O . LYS A 1 289 ? 105.152 -52.232 -153.506 1.00 82.75 289 LYS A O 1
ATOM 2381 N N . LYS A 1 290 ? 103.148 -51.773 -152.570 1.00 81.81 290 LYS A N 1
ATOM 2382 C CA . LYS A 1 290 ? 102.324 -52.155 -153.723 1.00 81.81 290 LYS A CA 1
ATOM 2383 C C . LYS A 1 290 ? 102.454 -51.124 -154.846 1.00 81.81 290 LYS A C 1
ATOM 2385 O O . LYS A 1 290 ? 102.787 -51.504 -155.964 1.00 81.81 290 LYS A O 1
ATOM 2390 N N . ASP A 1 291 ? 102.300 -49.843 -154.523 1.00 81.00 291 ASP A N 1
ATOM 2391 C CA . ASP A 1 291 ? 102.357 -48.747 -155.495 1.00 81.00 291 ASP A CA 1
ATOM 2392 C C . ASP A 1 291 ? 103.760 -48.634 -156.128 1.00 81.00 291 ASP A C 1
ATOM 2394 O O . ASP A 1 291 ? 103.889 -48.454 -157.337 1.00 81.00 291 ASP A O 1
ATOM 2398 N N . LEU A 1 292 ? 104.839 -48.841 -155.355 1.00 81.44 292 LEU A N 1
ATOM 2399 C CA . LEU A 1 292 ? 106.197 -48.947 -155.913 1.00 81.44 292 LEU A CA 1
ATOM 2400 C C . LEU A 1 292 ? 106.378 -50.174 -156.817 1.00 81.44 292 LEU A C 1
ATOM 2402 O O . LEU A 1 292 ? 107.187 -50.126 -157.744 1.00 81.44 292 LEU A O 1
ATOM 2406 N N . GLY A 1 293 ? 105.673 -51.273 -156.539 1.00 78.50 293 GLY A N 1
ATOM 2407 C CA . GLY A 1 293 ? 105.657 -52.459 -157.394 1.00 78.50 293 GLY A CA 1
ATOM 2408 C C . GLY A 1 293 ? 105.024 -52.164 -158.753 1.00 78.50 293 GLY A C 1
ATOM 2409 O O . GLY A 1 293 ? 105.628 -52.477 -159.775 1.00 78.50 293 GLY A O 1
ATOM 2410 N N . GLU A 1 294 ? 103.877 -51.484 -158.754 1.00 80.56 294 GLU A N 1
ATOM 2411 C CA . GLU A 1 294 ? 103.181 -51.055 -159.974 1.00 80.56 294 GLU A CA 1
ATOM 2412 C C . GLU A 1 294 ? 104.016 -50.034 -160.767 1.00 80.56 294 GLU A C 1
ATOM 2414 O O . GLU A 1 294 ? 104.192 -50.182 -161.974 1.00 80.56 294 GLU A O 1
ATOM 2419 N N . ILE A 1 295 ? 104.641 -49.053 -160.101 1.00 79.88 295 ILE A N 1
ATOM 2420 C CA . ILE A 1 295 ? 105.557 -48.107 -160.764 1.00 79.88 295 ILE A CA 1
ATOM 2421 C C . ILE A 1 295 ? 106.762 -48.837 -161.370 1.00 79.88 295 ILE A C 1
ATOM 2423 O O . ILE A 1 295 ? 107.200 -48.494 -162.467 1.00 79.88 295 ILE A O 1
ATOM 2427 N N . LYS A 1 296 ? 107.310 -49.850 -160.687 1.00 81.75 296 LYS A N 1
ATOM 2428 C CA . LYS A 1 296 ? 108.422 -50.645 -161.221 1.00 81.75 296 LYS A CA 1
ATOM 2429 C C . LYS A 1 296 ? 108.012 -51.418 -162.478 1.00 81.75 296 LYS A C 1
ATOM 2431 O O . LYS A 1 296 ? 108.819 -51.474 -163.401 1.00 81.75 296 LYS A O 1
ATOM 2436 N N . GLU A 1 297 ? 106.811 -51.997 -162.521 1.00 79.06 297 GLU A N 1
ATOM 2437 C CA . GLU A 1 297 ? 106.284 -52.638 -163.737 1.00 79.06 297 GLU A CA 1
ATOM 2438 C C . GLU A 1 297 ? 106.133 -51.623 -164.868 1.00 79.06 297 GLU A C 1
ATOM 2440 O O . GLU A 1 297 ? 106.715 -51.828 -165.927 1.00 79.06 297 GLU A O 1
ATOM 2445 N N . ILE A 1 298 ? 105.503 -50.471 -164.614 1.00 81.00 298 ILE A N 1
ATOM 2446 C CA . ILE A 1 298 ? 105.332 -49.412 -165.624 1.00 81.00 298 ILE A CA 1
ATOM 2447 C C . ILE A 1 298 ? 106.684 -48.932 -166.172 1.00 81.00 298 ILE A C 1
ATOM 2449 O O . ILE A 1 298 ? 106.849 -48.771 -167.379 1.00 81.00 298 ILE A O 1
ATOM 2453 N N . VAL A 1 299 ? 107.679 -48.714 -165.306 1.00 79.31 299 VAL A N 1
ATOM 2454 C CA . VAL A 1 299 ? 109.023 -48.289 -165.732 1.00 79.31 299 VAL A CA 1
ATOM 2455 C C . VAL A 1 299 ? 109.750 -49.407 -166.481 1.00 79.31 299 VAL A C 1
ATOM 2457 O O . VAL A 1 299 ? 110.486 -49.121 -167.423 1.00 79.31 299 VAL A O 1
ATOM 2460 N N . SER A 1 300 ? 109.558 -50.669 -166.088 1.00 80.44 300 SER A N 1
ATOM 2461 C CA . SER A 1 300 ? 110.117 -51.822 -166.798 1.00 80.44 300 SER A CA 1
ATOM 2462 C C . SER A 1 300 ? 109.514 -51.961 -168.197 1.00 80.44 300 SER A C 1
ATOM 2464 O O . SER A 1 300 ? 110.268 -52.147 -169.150 1.00 80.44 300 SER A O 1
ATOM 2466 N N . ASP A 1 301 ? 108.196 -51.813 -168.329 1.00 81.12 301 ASP A N 1
ATOM 2467 C CA . ASP A 1 301 ? 107.480 -51.851 -169.607 1.00 81.12 301 ASP A CA 1
ATOM 2468 C C . ASP A 1 301 ? 107.908 -50.691 -170.508 1.00 81.12 301 ASP A C 1
ATOM 2470 O O . ASP A 1 301 ? 108.263 -50.905 -171.665 1.00 81.12 301 ASP A O 1
ATOM 2474 N N . TYR A 1 302 ? 108.005 -49.480 -169.954 1.00 79.19 302 TYR A N 1
ATOM 2475 C CA . TYR A 1 302 ? 108.496 -48.309 -170.678 1.00 79.19 302 TYR A CA 1
ATOM 2476 C C . TYR A 1 302 ? 109.947 -48.478 -171.154 1.00 79.19 302 TYR A C 1
ATOM 2478 O O . TYR A 1 302 ? 110.285 -48.130 -172.285 1.00 79.19 302 TYR A O 1
ATOM 2486 N N . ASN A 1 303 ? 110.829 -49.053 -170.329 1.00 78.25 303 ASN A N 1
ATOM 2487 C CA . ASN A 1 303 ? 112.203 -49.332 -170.751 1.00 78.25 303 ASN A CA 1
ATOM 2488 C C . ASN A 1 303 ? 112.271 -50.444 -171.806 1.00 78.25 303 ASN A C 1
ATOM 2490 O O . ASN A 1 303 ? 113.083 -50.348 -172.725 1.00 78.25 303 ASN A O 1
ATOM 2494 N N . ALA A 1 304 ? 111.440 -51.484 -171.701 1.00 74.94 304 ALA A N 1
ATOM 2495 C CA . ALA A 1 304 ? 111.339 -52.519 -172.725 1.00 74.94 304 ALA A CA 1
ATOM 2496 C C . ALA A 1 304 ? 110.845 -51.934 -174.060 1.00 74.94 304 ALA A C 1
ATOM 2498 O O . ALA A 1 304 ? 111.382 -52.277 -175.113 1.00 74.94 304 ALA A O 1
ATOM 2499 N N . GLU A 1 305 ? 109.900 -50.995 -174.013 1.00 76.94 305 GLU A N 1
ATOM 2500 C CA . GLU A 1 305 ? 109.381 -50.278 -175.177 1.00 76.94 305 GLU A CA 1
ATOM 2501 C C . GLU A 1 305 ? 110.438 -49.352 -175.802 1.00 76.94 305 GLU A C 1
ATOM 2503 O O . GLU A 1 305 ? 110.626 -49.370 -177.018 1.00 76.94 305 GLU A O 1
ATOM 2508 N N . ILE A 1 306 ? 111.218 -48.620 -174.996 1.00 77.06 306 ILE A N 1
ATOM 2509 C CA . ILE A 1 306 ? 112.331 -47.792 -175.495 1.00 77.06 306 ILE A CA 1
ATOM 2510 C C . ILE A 1 306 ? 113.443 -48.645 -176.107 1.00 77.06 306 ILE A C 1
ATOM 2512 O O . ILE A 1 306 ? 113.950 -48.314 -177.179 1.00 77.06 306 ILE A O 1
ATOM 2516 N N . VAL A 1 307 ? 113.865 -49.724 -175.443 1.00 73.25 307 VAL A N 1
ATOM 2517 C CA . VAL A 1 307 ? 114.938 -50.588 -175.961 1.00 73.25 307 VAL A CA 1
ATOM 2518 C C . VAL A 1 307 ? 114.470 -51.312 -177.226 1.00 73.25 307 VAL A C 1
ATOM 2520 O O . VAL A 1 307 ? 115.225 -51.374 -178.196 1.00 73.25 307 VAL A O 1
ATOM 2523 N N . GLY A 1 308 ? 113.216 -51.773 -177.264 1.00 67.19 308 GLY A N 1
ATOM 2524 C CA . GLY A 1 308 ? 112.590 -52.331 -178.464 1.00 67.19 308 GLY A CA 1
ATOM 2525 C C . GLY A 1 308 ? 112.473 -51.313 -179.603 1.00 67.19 308 GLY A C 1
ATOM 2526 O O . GLY A 1 308 ? 112.804 -51.629 -180.746 1.00 67.19 308 GLY A O 1
ATOM 2527 N N . GLY A 1 309 ? 112.094 -50.070 -179.293 1.00 67.81 309 GLY A N 1
ATOM 2528 C CA . GLY A 1 309 ? 112.029 -48.967 -180.254 1.00 67.81 309 GLY A CA 1
ATOM 2529 C C . GLY A 1 309 ? 113.401 -48.575 -180.810 1.00 67.81 309 GLY A C 1
ATOM 2530 O O . GLY A 1 309 ? 113.544 -48.352 -182.011 1.00 67.81 309 GLY A O 1
ATOM 2531 N N . ASN A 1 310 ? 114.438 -48.566 -179.970 1.00 61.16 310 ASN A N 1
ATOM 2532 C CA . ASN A 1 310 ? 115.810 -48.282 -180.393 1.00 61.16 310 ASN A CA 1
ATOM 2533 C C . ASN A 1 310 ? 116.404 -49.403 -181.263 1.00 61.16 310 ASN A C 1
ATOM 2535 O O . ASN A 1 310 ? 117.158 -49.099 -182.184 1.00 61.16 310 ASN A O 1
ATOM 2539 N N . LEU A 1 311 ? 116.037 -50.671 -181.034 1.00 59.41 311 LEU A N 1
ATOM 2540 C CA . LEU A 1 311 ? 116.413 -51.804 -181.896 1.00 59.41 311 LEU A CA 1
ATOM 2541 C C . LEU A 1 311 ? 115.699 -51.782 -183.259 1.00 59.41 311 LEU A C 1
ATOM 2543 O O . LEU A 1 311 ? 116.306 -52.154 -184.258 1.00 59.41 311 LEU A O 1
ATOM 2547 N N . CYS A 1 312 ? 114.447 -51.314 -183.323 1.00 58.84 312 CYS A N 1
ATOM 2548 C CA . CYS A 1 312 ? 113.693 -51.226 -184.582 1.00 58.84 312 CYS A CA 1
ATOM 2549 C C . CYS A 1 312 ? 114.069 -50.012 -185.448 1.00 58.84 312 CYS A C 1
ATOM 2551 O O . CYS A 1 312 ? 113.874 -50.056 -186.655 1.00 58.84 312 CYS A O 1
ATOM 2553 N N . ASN A 1 313 ? 114.619 -48.946 -184.858 1.00 58.28 313 ASN A N 1
ATOM 2554 C CA . ASN A 1 313 ? 115.086 -47.766 -185.600 1.00 58.28 313 ASN A CA 1
ATOM 2555 C C . ASN A 1 313 ? 116.565 -47.848 -186.028 1.00 58.28 313 ASN A C 1
ATOM 2557 O O . ASN A 1 313 ? 117.058 -46.934 -186.687 1.00 58.28 313 ASN A O 1
ATOM 2561 N N . THR A 1 314 ? 117.290 -48.899 -185.627 1.00 56.28 314 THR A N 1
ATOM 2562 C CA . THR A 1 314 ? 118.701 -49.132 -186.001 1.00 56.28 314 THR A CA 1
ATOM 2563 C C . THR A 1 314 ? 118.899 -50.290 -186.993 1.00 56.28 314 THR A C 1
ATOM 2565 O O . THR A 1 314 ? 120.038 -50.695 -187.230 1.00 56.28 314 THR A O 1
ATOM 2568 N N . GLN A 1 315 ? 117.821 -50.779 -187.618 1.00 44.59 315 GLN A N 1
ATOM 2569 C CA . GLN A 1 315 ? 117.828 -51.683 -188.781 1.00 44.59 315 GLN A CA 1
ATOM 2570 C C . GLN A 1 315 ? 117.224 -50.989 -190.001 1.00 44.59 315 GLN A C 1
ATOM 2572 O O . GLN A 1 315 ? 117.673 -51.318 -191.122 1.00 44.59 315 GLN A O 1
#

Sequence (315 aa):
MINPTGLESLSTENSKKTPQKHGESLFSFPRSPKVSLGIISDLQDQIRIKEVQCLEANQVKFRLDSEIKELKFQITEKDQQIERLTIENSNLKSNLQNSENNLSEYWKKEVLRKNEGIKKIQEQMRLQDREKKAKNDLELKRILLLFEEEKKSKNLKLDNYEKQIQTLINRIKELEQENLLLKREKSSNQDIDFEKQLQELELMQNSLLQENSNLKQELEIIRRGNSLHDLALLSADIHKISRQVHHLLTILKNLKQGKDISLYILLDMDEARVVSSSRQLVLDVAQLKKDLGEIKEIVSDYNAEIVGGNLCNTQ